Protein AF-A0A2P4YCY9-F1 (afdb_monomer)

pLDDT: mean 80.38, std 13.73, range [37.81, 96.69]

Structure (mmCIF, N/CA/C/O backbone):
data_AF-A0A2P4YCY9-F1
#
_entry.id   AF-A0A2P4YCY9-F1
#
loop_
_atom_site.group_PDB
_atom_site.id
_atom_site.type_symbol
_atom_site.label_atom_id
_atom_site.label_alt_id
_atom_site.label_comp_id
_atom_site.label_asym_id
_atom_site.label_entity_id
_atom_site.label_seq_id
_atom_site.pdbx_PDB_ins_code
_atom_site.Cartn_x
_atom_site.Cartn_y
_atom_site.Cartn_z
_atom_site.occupancy
_atom_site.B_iso_or_equiv
_atom_site.auth_seq_id
_atom_site.auth_comp_id
_atom_site.auth_asym_id
_atom_site.auth_atom_id
_atom_site.pdbx_PDB_model_num
ATOM 1 N N . MET A 1 1 ? 24.133 2.974 -48.170 1.00 48.97 1 MET A N 1
ATOM 2 C CA . MET A 1 1 ? 25.016 3.366 -49.296 1.00 48.97 1 MET A CA 1
ATOM 3 C C . MET A 1 1 ? 24.479 4.629 -49.949 1.00 48.97 1 MET A C 1
ATOM 5 O O . MET A 1 1 ? 23.265 4.757 -50.029 1.00 48.97 1 MET A O 1
ATOM 9 N N . HIS A 1 2 ? 25.335 5.555 -50.401 1.00 43.44 2 HIS A N 1
ATOM 10 C CA . HIS A 1 2 ? 24.857 6.697 -51.189 1.00 43.44 2 HIS A CA 1
ATOM 11 C C . HIS A 1 2 ? 24.242 6.134 -52.485 1.00 43.44 2 HIS A C 1
ATOM 13 O O . HIS A 1 2 ? 24.962 5.470 -53.235 1.00 43.44 2 HIS A O 1
ATOM 19 N N . PRO A 1 3 ? 22.944 6.349 -52.764 1.00 53.66 3 PRO A N 1
ATOM 20 C CA . PRO A 1 3 ? 22.207 5.603 -53.795 1.00 53.66 3 PRO A CA 1
ATOM 21 C C . PRO A 1 3 ? 22.736 5.811 -55.226 1.00 53.66 3 PRO A C 1
ATOM 23 O O . PRO A 1 3 ? 22.376 5.074 -56.133 1.00 53.66 3 PRO A O 1
ATOM 26 N N . LYS A 1 4 ? 23.626 6.789 -55.429 1.00 55.66 4 LYS A N 1
ATOM 27 C CA . LYS A 1 4 ? 24.232 7.135 -56.723 1.00 55.66 4 LYS A CA 1
ATOM 28 C C . LYS A 1 4 ? 25.629 6.543 -56.955 1.00 55.66 4 LYS A C 1
ATOM 30 O O . LYS A 1 4 ? 26.093 6.533 -58.091 1.00 55.66 4 LYS A O 1
ATOM 35 N N . LEU A 1 5 ? 26.307 6.052 -55.912 1.00 57.66 5 LEU A N 1
ATOM 36 C CA . LEU A 1 5 ? 27.695 5.585 -56.036 1.00 57.66 5 LEU A CA 1
ATOM 37 C C . LEU A 1 5 ? 27.778 4.134 -56.522 1.00 57.66 5 LEU A C 1
ATOM 39 O O . LEU A 1 5 ? 28.568 3.831 -57.407 1.00 57.66 5 LEU A O 1
ATOM 43 N N . GLN A 1 6 ? 26.919 3.261 -55.988 1.00 64.56 6 GLN A N 1
ATOM 44 C CA . GLN A 1 6 ? 26.899 1.843 -56.356 1.00 64.56 6 GLN A CA 1
ATOM 45 C C . GLN A 1 6 ? 26.599 1.627 -57.852 1.00 64.56 6 GLN A C 1
ATOM 47 O O . GLN A 1 6 ? 27.356 0.903 -58.495 1.00 64.56 6 GLN A O 1
ATOM 52 N N . PRO A 1 7 ? 25.597 2.305 -58.454 1.00 67.06 7 PRO A N 1
ATOM 53 C CA . PRO A 1 7 ? 25.359 2.199 -59.893 1.00 67.06 7 PRO A CA 1
ATOM 54 C C . PRO A 1 7 ? 26.541 2.709 -60.727 1.00 67.06 7 PRO A C 1
ATOM 56 O O . PRO A 1 7 ? 26.873 2.115 -61.745 1.00 67.06 7 PRO A O 1
ATOM 59 N N . SER A 1 8 ? 27.211 3.777 -60.279 1.00 67.31 8 SER A N 1
ATOM 60 C CA . SER A 1 8 ? 28.358 4.357 -60.991 1.00 67.31 8 SER A CA 1
ATOM 61 C C . SER A 1 8 ? 29.567 3.416 -61.002 1.00 67.31 8 SER A C 1
ATOM 63 O O . SER A 1 8 ? 30.247 3.312 -62.018 1.00 67.31 8 SER A O 1
ATOM 65 N N . ILE A 1 9 ? 29.809 2.696 -59.899 1.00 66.62 9 ILE A N 1
ATOM 66 C CA . ILE A 1 9 ? 30.863 1.675 -59.812 1.00 66.62 9 ILE A CA 1
ATOM 67 C C . ILE A 1 9 ? 30.539 0.490 -60.729 1.00 66.62 9 ILE A C 1
ATOM 69 O O . ILE A 1 9 ? 31.420 0.044 -61.457 1.00 66.62 9 ILE A O 1
ATOM 73 N N . CYS A 1 10 ? 29.286 0.022 -60.758 1.00 66.88 10 CYS A N 1
ATOM 74 C CA . CYS A 1 10 ? 28.866 -1.047 -61.669 1.00 66.88 10 CYS A CA 1
ATOM 75 C C . CYS A 1 10 ? 29.083 -0.661 -63.141 1.00 66.88 10 CYS A C 1
ATOM 77 O O . CYS A 1 10 ? 29.729 -1.406 -63.868 1.00 66.88 10 CYS A O 1
ATOM 79 N N . ILE A 1 11 ? 28.662 0.542 -63.548 1.00 73.56 11 ILE A N 1
ATOM 80 C CA . ILE A 1 11 ? 28.864 1.048 -64.918 1.00 73.56 11 ILE A CA 1
ATOM 81 C C . ILE A 1 11 ? 30.359 1.119 -65.277 1.00 73.56 11 ILE A C 1
ATOM 83 O O . ILE A 1 11 ? 30.759 0.758 -66.382 1.00 73.56 11 ILE A O 1
ATOM 87 N N . LEU A 1 12 ? 31.207 1.564 -64.345 1.00 68.81 12 LEU A N 1
ATOM 88 C CA . LEU A 1 12 ? 32.662 1.601 -64.535 1.00 68.81 12 LEU A CA 1
ATOM 89 C C . LEU A 1 12 ? 33.277 0.201 -64.666 1.00 68.81 12 LEU A C 1
ATOM 91 O O . LEU A 1 12 ? 34.172 0.010 -65.490 1.00 68.81 12 LEU A O 1
ATOM 95 N N . MET A 1 13 ? 32.799 -0.779 -63.894 1.00 69.31 13 MET A N 1
ATOM 96 C CA . MET A 1 13 ? 33.237 -2.172 -64.021 1.00 69.31 13 MET A CA 1
ATOM 97 C C . MET A 1 13 ? 32.805 -2.779 -65.360 1.00 69.31 13 MET A C 1
ATOM 99 O O . MET A 1 13 ? 33.623 -3.432 -66.007 1.00 69.31 13 MET A O 1
ATOM 103 N N . ASP A 1 14 ? 31.583 -2.506 -65.818 1.00 71.94 14 ASP A N 1
ATOM 104 C CA . ASP A 1 14 ? 31.079 -2.977 -67.113 1.00 71.94 14 ASP A CA 1
ATOM 105 C C . ASP A 1 14 ? 31.893 -2.383 -68.277 1.00 71.94 14 ASP A C 1
ATOM 107 O O . ASP A 1 14 ? 32.313 -3.098 -69.191 1.00 71.94 14 ASP A O 1
ATOM 111 N N . HIS A 1 15 ? 32.205 -1.082 -68.219 1.00 69.75 15 HIS A N 1
ATOM 112 C CA . HIS A 1 15 ? 33.086 -0.432 -69.196 1.00 69.75 15 HIS A CA 1
ATOM 113 C C . HIS A 1 15 ? 34.518 -0.982 -69.154 1.00 69.75 15 HIS A C 1
ATOM 115 O O . HIS A 1 15 ? 35.142 -1.143 -70.204 1.00 69.75 15 HIS A O 1
ATOM 121 N N . SER A 1 16 ? 35.032 -1.313 -67.967 1.00 65.75 16 SER A N 1
ATOM 122 C CA . SER A 1 16 ? 36.329 -1.975 -67.813 1.00 65.75 16 SER A CA 1
ATOM 123 C C . SER A 1 16 ? 36.322 -3.361 -68.474 1.00 65.75 16 SER A C 1
ATOM 125 O O . SER A 1 16 ? 37.189 -3.664 -69.290 1.00 65.75 16 SER A O 1
ATOM 127 N N . GLN A 1 17 ? 35.293 -4.181 -68.248 1.00 69.94 17 GLN A N 1
ATOM 128 C CA . GLN A 1 17 ? 35.160 -5.489 -68.905 1.00 69.94 17 GLN A CA 1
ATOM 129 C C . GLN A 1 17 ? 35.066 -5.375 -70.435 1.00 69.94 17 GLN A C 1
ATOM 131 O O . GLN A 1 17 ? 35.716 -6.137 -71.158 1.00 69.94 17 GLN A O 1
ATOM 136 N N . ALA A 1 18 ? 34.309 -4.397 -70.941 1.00 71.12 18 ALA A N 1
ATOM 137 C CA . ALA A 1 18 ? 34.218 -4.127 -72.374 1.00 71.12 18 ALA A CA 1
ATOM 138 C C . ALA A 1 18 ? 35.577 -3.717 -72.971 1.00 71.12 18 ALA A C 1
ATOM 140 O O . ALA A 1 18 ? 35.948 -4.179 -74.056 1.00 71.12 18 ALA A O 1
ATOM 141 N N . LEU A 1 19 ? 36.351 -2.904 -72.246 1.00 64.31 19 LEU A N 1
ATOM 142 C CA . LEU A 1 19 ? 37.705 -2.521 -72.636 1.00 64.31 19 LEU A CA 1
ATOM 143 C C . LEU A 1 19 ? 38.658 -3.727 -72.625 1.00 64.31 19 LEU A C 1
ATOM 145 O O . LEU A 1 19 ? 39.420 -3.890 -73.573 1.00 64.31 19 LEU A O 1
ATOM 149 N N . ALA A 1 20 ? 38.563 -4.625 -71.639 1.00 66.38 20 ALA A N 1
ATOM 150 C CA . ALA A 1 20 ? 39.341 -5.869 -71.588 1.00 66.38 20 ALA A CA 1
ATOM 151 C C . ALA A 1 20 ? 39.095 -6.760 -72.821 1.00 66.38 20 ALA A C 1
ATOM 153 O O . ALA A 1 20 ? 40.026 -7.312 -73.420 1.00 66.38 20 ALA A O 1
ATOM 154 N N . ALA A 1 21 ? 37.833 -6.864 -73.245 1.00 72.25 21 ALA A N 1
ATOM 155 C CA . ALA A 1 21 ? 37.457 -7.597 -74.451 1.00 72.25 21 ALA A CA 1
ATOM 156 C C . ALA A 1 21 ? 38.020 -6.938 -75.725 1.00 72.25 21 ALA A C 1
ATOM 158 O O . ALA A 1 21 ? 38.450 -7.641 -76.645 1.00 72.25 21 ALA A O 1
ATOM 159 N N . ALA A 1 22 ? 38.059 -5.602 -75.776 1.00 67.81 22 ALA A N 1
ATOM 160 C CA . ALA A 1 22 ? 38.680 -4.858 -76.870 1.00 67.81 22 ALA A CA 1
ATOM 161 C C . ALA A 1 22 ? 40.205 -5.063 -76.913 1.00 67.81 22 ALA A C 1
ATOM 163 O O . ALA A 1 22 ? 40.731 -5.366 -77.983 1.00 67.81 22 ALA A O 1
ATOM 164 N N . VAL A 1 23 ? 40.885 -5.019 -75.758 1.00 66.44 23 VAL A N 1
ATOM 165 C CA . VAL A 1 23 ? 42.324 -5.323 -75.629 1.00 66.44 23 VAL A CA 1
ATOM 166 C C . VAL A 1 23 ? 42.621 -6.721 -76.163 1.00 66.44 23 VAL A C 1
ATOM 168 O O . VAL A 1 23 ? 43.514 -6.888 -76.983 1.00 66.44 23 VAL A O 1
ATOM 171 N N . THR A 1 24 ? 41.832 -7.718 -75.755 1.00 73.44 24 THR A N 1
ATOM 172 C CA . THR A 1 24 ? 41.993 -9.115 -76.193 1.00 73.44 24 THR A CA 1
ATOM 173 C C . THR A 1 24 ? 41.839 -9.255 -77.709 1.00 73.44 24 THR A C 1
ATOM 175 O O . THR A 1 24 ? 42.604 -9.966 -78.368 1.00 73.44 24 THR A O 1
ATOM 178 N N . ARG A 1 25 ? 40.859 -8.551 -78.288 1.00 72.19 25 ARG A N 1
ATOM 179 C CA . ARG A 1 25 ? 40.641 -8.516 -79.738 1.00 72.19 25 ARG A CA 1
ATOM 180 C C . ARG A 1 25 ? 41.825 -7.872 -80.460 1.00 72.19 25 ARG A C 1
ATOM 182 O O . ARG A 1 25 ? 42.264 -8.393 -81.481 1.00 72.19 25 ARG A O 1
ATOM 189 N N . GLU A 1 26 ? 42.361 -6.784 -79.923 1.00 61.97 26 GLU A N 1
ATOM 190 C CA . GLU A 1 26 ? 43.530 -6.101 -80.474 1.00 61.97 26 GLU A CA 1
ATOM 191 C C . GLU A 1 26 ? 44.802 -6.956 -80.359 1.00 61.97 26 GLU A C 1
ATOM 193 O O . GLU A 1 26 ? 45.536 -7.073 -81.339 1.00 61.97 26 GLU A O 1
ATOM 198 N N . THR A 1 27 ? 45.010 -7.679 -79.249 1.00 69.12 27 THR A N 1
ATOM 199 C CA . THR A 1 27 ? 46.082 -8.687 -79.121 1.00 69.12 27 THR A CA 1
ATOM 200 C C . THR A 1 27 ? 45.988 -9.741 -80.223 1.00 69.12 27 THR A C 1
ATOM 202 O O . THR A 1 27 ? 47.000 -10.108 -80.831 1.00 69.12 27 THR A O 1
ATOM 205 N N . ALA A 1 28 ? 44.776 -10.227 -80.513 1.00 72.81 28 ALA A N 1
ATOM 206 C CA . ALA A 1 28 ? 44.550 -11.211 -81.567 1.00 72.81 28 ALA A CA 1
ATOM 207 C C . ALA A 1 28 ? 44.883 -10.640 -82.957 1.00 72.81 28 ALA A C 1
ATOM 209 O O . ALA A 1 28 ? 45.541 -11.314 -83.753 1.00 72.81 28 ALA A O 1
ATOM 210 N N . VAL A 1 29 ? 44.513 -9.383 -83.227 1.00 67.06 29 VAL A N 1
ATOM 211 C CA . VAL A 1 29 ? 44.867 -8.668 -84.467 1.00 67.06 29 VAL A CA 1
ATOM 212 C C . VAL A 1 29 ? 46.381 -8.478 -84.587 1.00 67.06 29 VAL A C 1
ATOM 214 O O . VAL A 1 29 ? 46.953 -8.831 -85.618 1.00 67.06 29 VAL A O 1
ATOM 217 N N . CYS A 1 30 ? 47.064 -8.018 -83.536 1.00 63.38 30 CYS A N 1
ATOM 218 C CA . CYS A 1 30 ? 48.524 -7.896 -83.525 1.00 63.38 30 CYS A CA 1
ATOM 219 C C . CYS A 1 30 ? 49.211 -9.249 -83.771 1.00 63.38 30 CYS A C 1
ATOM 221 O O . CYS A 1 30 ? 50.185 -9.326 -84.521 1.00 63.38 30 CYS A O 1
ATOM 223 N N . THR A 1 31 ? 48.685 -10.336 -83.203 1.00 67.56 31 THR A N 1
ATOM 224 C CA . THR A 1 31 ? 49.201 -11.699 -83.414 1.00 67.56 31 THR A CA 1
ATOM 225 C C . THR A 1 31 ? 49.024 -12.158 -84.867 1.00 67.56 31 THR A C 1
ATOM 227 O O . THR A 1 31 ? 49.930 -12.766 -85.440 1.00 67.56 31 THR A O 1
ATOM 230 N N . LEU A 1 32 ? 47.885 -11.836 -85.491 1.00 66.56 32 LEU A N 1
ATOM 231 C CA . LEU A 1 32 ? 47.613 -12.124 -86.905 1.00 66.56 32 LEU A CA 1
ATOM 232 C C . LEU A 1 32 ? 48.522 -11.326 -87.849 1.00 66.56 32 LEU A C 1
ATOM 234 O O . LEU A 1 32 ? 49.072 -11.905 -88.784 1.00 66.56 32 LEU A O 1
ATOM 238 N N . LEU A 1 33 ? 48.733 -10.035 -87.576 1.00 61.09 33 LEU A N 1
ATOM 239 C CA . LEU A 1 33 ? 49.675 -9.190 -88.322 1.00 61.09 33 LEU A CA 1
ATOM 240 C C . LEU A 1 33 ? 51.114 -9.712 -88.195 1.00 61.09 33 LEU A C 1
ATOM 242 O O . LEU A 1 33 ? 51.852 -9.761 -89.172 1.00 61.09 33 LEU A O 1
ATOM 246 N N . THR A 1 34 ? 51.488 -10.230 -87.022 1.00 59.22 34 THR A N 1
ATOM 247 C CA . THR A 1 34 ? 52.807 -10.853 -86.805 1.00 59.22 34 THR A CA 1
ATOM 248 C C . THR A 1 34 ? 53.022 -12.097 -87.686 1.00 59.22 34 THR A C 1
ATOM 250 O O . THR A 1 34 ? 54.156 -12.389 -88.062 1.00 59.22 34 THR A O 1
ATOM 253 N N . LYS A 1 35 ? 51.951 -12.813 -88.069 1.00 61.84 35 LYS A N 1
ATOM 254 C CA . LYS A 1 35 ? 52.011 -13.977 -88.976 1.00 61.84 35 LYS A CA 1
ATOM 255 C C . LYS A 1 35 ? 52.063 -13.618 -90.472 1.00 61.84 35 LYS A C 1
ATOM 257 O O . LYS A 1 35 ? 52.450 -14.480 -91.253 1.00 61.84 35 LYS A O 1
ATOM 262 N N . LYS A 1 36 ? 51.681 -12.400 -90.883 1.00 58.38 36 LYS A N 1
ATOM 263 C CA . LYS A 1 36 ? 51.506 -11.992 -92.299 1.00 58.38 36 LYS A CA 1
ATOM 264 C C . LYS A 1 36 ? 52.692 -11.244 -92.941 1.00 58.38 36 LYS A C 1
ATOM 266 O O . LYS A 1 36 ? 52.571 -10.808 -94.075 1.00 58.38 36 LYS A O 1
ATOM 271 N N . ARG A 1 37 ? 53.819 -11.139 -92.231 1.00 55.69 37 ARG A N 1
ATOM 272 C CA . ARG A 1 37 ? 55.034 -10.357 -92.542 1.00 55.69 37 ARG A CA 1
ATOM 273 C C . ARG A 1 37 ? 55.359 -10.180 -94.046 1.00 55.69 37 ARG A C 1
ATOM 275 O O . ARG A 1 37 ? 56.080 -11.000 -94.606 1.00 55.69 37 ARG A O 1
ATOM 282 N N . ASP A 1 38 ? 54.971 -9.031 -94.606 1.00 50.25 38 ASP A N 1
ATOM 283 C CA . ASP A 1 38 ? 55.553 -8.426 -95.815 1.00 50.25 38 ASP A CA 1
ATOM 284 C C . ASP A 1 38 ? 56.132 -7.031 -95.489 1.00 50.25 38 ASP A C 1
ATOM 286 O O . ASP A 1 38 ? 55.681 -6.318 -94.591 1.00 50.25 38 ASP A O 1
ATOM 290 N N . VAL A 1 39 ? 57.194 -6.652 -96.202 1.00 52.34 39 VAL A N 1
ATOM 291 C CA . VAL A 1 39 ? 58.222 -5.657 -95.812 1.00 52.34 39 VAL A CA 1
ATOM 292 C C . VAL A 1 39 ? 57.712 -4.203 -95.629 1.00 52.34 39 VAL A C 1
ATOM 294 O O . VAL A 1 39 ? 58.436 -3.361 -95.104 1.00 52.34 39 VAL A O 1
ATOM 297 N N . GLY A 1 40 ? 56.449 -3.898 -95.953 1.00 53.84 40 GLY A N 1
ATOM 298 C CA . GLY A 1 40 ? 55.812 -2.590 -95.712 1.00 53.84 40 GLY A CA 1
ATOM 299 C C . GLY A 1 40 ? 55.15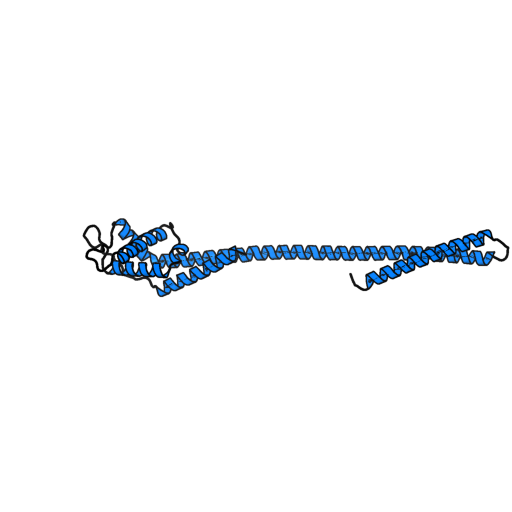5 -2.400 -94.330 1.00 53.84 40 GLY A C 1
ATOM 300 O O . GLY A 1 40 ? 54.831 -1.271 -93.965 1.00 53.84 40 GLY A O 1
ATOM 301 N N . GLU A 1 41 ? 54.971 -3.461 -93.535 1.00 53.03 41 GLU A N 1
ATOM 302 C CA . GLU A 1 41 ? 54.182 -3.427 -92.281 1.00 53.03 41 GLU A CA 1
ATOM 303 C C . GLU A 1 41 ? 54.997 -3.150 -90.996 1.00 53.03 41 GLU A C 1
ATOM 305 O O . GLU A 1 41 ? 54.427 -3.023 -89.912 1.00 53.03 41 GLU A O 1
ATOM 310 N N . VAL A 1 42 ? 56.326 -3.015 -91.075 1.00 55.00 42 VAL A N 1
ATOM 311 C CA . VAL A 1 42 ? 57.222 -2.995 -89.893 1.00 55.00 42 VAL A CA 1
ATOM 312 C C . VAL A 1 42 ? 57.027 -1.765 -88.988 1.00 55.00 42 VAL A C 1
ATOM 314 O O . VAL A 1 42 ? 57.079 -1.882 -87.762 1.00 55.00 42 VAL A O 1
ATOM 317 N N . VAL A 1 43 ? 56.761 -0.584 -89.559 1.00 57.31 43 VAL A N 1
ATOM 318 C CA . VAL A 1 43 ? 56.553 0.660 -88.785 1.00 57.31 43 VAL A CA 1
ATOM 319 C C . VAL A 1 43 ? 55.175 0.678 -88.115 1.00 57.31 43 VAL A C 1
ATOM 321 O O . VAL A 1 43 ? 55.061 1.029 -86.940 1.00 57.31 43 VAL A O 1
ATOM 324 N N . LEU A 1 44 ? 54.139 0.239 -88.835 1.00 56.25 44 LEU A N 1
ATOM 325 C CA . LEU A 1 44 ? 52.774 0.098 -88.314 1.00 56.25 44 LEU A CA 1
ATOM 326 C C . LEU A 1 44 ? 52.708 -0.956 -87.200 1.00 56.25 44 LEU A C 1
ATOM 328 O O . LEU A 1 44 ? 52.026 -0.753 -86.198 1.00 56.25 44 LEU A O 1
ATOM 332 N N . TRP A 1 45 ? 53.482 -2.034 -87.321 1.00 58.22 45 TRP A N 1
ATOM 333 C CA . TRP A 1 45 ? 53.602 -3.069 -86.296 1.00 58.22 45 TRP A CA 1
ATOM 334 C C . TRP A 1 45 ? 54.295 -2.567 -85.020 1.00 58.22 45 TRP A C 1
ATOM 336 O O . TRP A 1 45 ? 53.797 -2.803 -83.920 1.00 58.22 45 TRP A O 1
ATOM 346 N N . GLY A 1 46 ? 55.394 -1.813 -85.142 1.00 59.59 46 GLY A N 1
ATOM 347 C CA . GLY A 1 46 ? 56.085 -1.226 -83.986 1.00 59.59 46 GLY A CA 1
ATOM 348 C C . GLY A 1 46 ? 55.240 -0.190 -83.231 1.00 59.59 46 GLY A C 1
ATOM 349 O O . GLY A 1 46 ? 55.305 -0.110 -82.002 1.00 59.59 46 GLY A O 1
ATOM 350 N N . LEU A 1 47 ? 54.411 0.576 -83.947 1.00 62.06 47 LEU A N 1
ATOM 351 C CA . LEU A 1 47 ? 53.424 1.479 -83.345 1.00 62.06 47 LEU A CA 1
ATOM 352 C C . LEU A 1 47 ? 52.272 0.705 -82.694 1.00 62.06 47 LEU A C 1
ATOM 354 O O . LEU A 1 47 ? 51.905 1.019 -81.563 1.00 62.06 47 LEU A O 1
ATOM 358 N N . GLY A 1 48 ? 51.771 -0.345 -83.351 1.00 60.88 48 GLY A N 1
ATOM 359 C CA . GLY A 1 48 ? 50.729 -1.223 -82.816 1.00 60.88 48 GLY A CA 1
ATOM 360 C C . GLY A 1 48 ? 51.148 -1.935 -81.529 1.00 60.88 48 GLY A C 1
ATOM 361 O O . GLY A 1 48 ? 50.381 -1.967 -80.575 1.00 60.88 48 GLY A O 1
ATOM 362 N N . GLN A 1 49 ? 52.388 -2.425 -81.432 1.00 64.94 49 GLN A N 1
ATOM 363 C CA . GLN A 1 49 ? 52.891 -3.045 -80.199 1.00 64.94 49 GLN A CA 1
ATOM 364 C C . GLN A 1 49 ? 53.062 -2.048 -79.048 1.00 64.94 49 GLN A C 1
ATOM 366 O O . GLN A 1 49 ? 52.750 -2.377 -77.903 1.00 64.94 49 GLN A O 1
ATOM 371 N N . LYS A 1 50 ? 53.528 -0.825 -79.330 1.00 66.88 50 LYS A N 1
ATOM 372 C CA . LYS A 1 50 ? 53.622 0.232 -78.311 1.00 66.88 50 LYS A CA 1
ATOM 373 C C . LYS A 1 50 ? 52.242 0.654 -77.823 1.00 66.88 50 LYS A C 1
ATOM 375 O O . LYS A 1 50 ? 52.045 0.778 -76.617 1.00 66.88 50 LYS A O 1
ATOM 380 N N . PHE A 1 51 ? 51.297 0.836 -78.744 1.00 64.56 51 PHE A N 1
ATOM 381 C CA . PHE A 1 51 ? 49.916 1.177 -78.419 1.00 64.56 51 PHE A CA 1
ATOM 382 C C . PHE A 1 51 ? 49.255 0.065 -77.601 1.00 64.56 51 PHE A C 1
ATOM 384 O O . PHE A 1 51 ? 48.689 0.340 -76.549 1.00 64.56 51 PHE A O 1
ATOM 391 N N . HIS A 1 52 ? 49.453 -1.194 -77.995 1.00 67.38 52 HIS A N 1
ATOM 392 C CA . HIS A 1 52 ? 48.980 -2.353 -77.249 1.00 67.38 52 HIS A CA 1
ATOM 393 C C . HIS A 1 52 ? 49.556 -2.411 -75.825 1.00 67.38 52 HIS A C 1
ATOM 395 O O . HIS A 1 52 ? 48.807 -2.570 -74.863 1.00 67.38 52 HIS A O 1
ATOM 401 N N . GLY A 1 53 ? 50.870 -2.219 -75.666 1.00 64.00 53 GLY A N 1
ATOM 402 C CA . GLY A 1 53 ? 51.518 -2.190 -74.351 1.00 64.00 53 GLY A CA 1
ATOM 403 C C . GLY A 1 53 ? 51.011 -1.055 -73.454 1.00 64.00 53 GLY A C 1
ATOM 404 O O . GLY A 1 53 ? 50.751 -1.274 -72.272 1.00 64.00 53 GLY A O 1
ATOM 405 N N . LEU A 1 54 ? 50.805 0.139 -74.020 1.00 66.50 54 LEU A N 1
ATOM 406 C CA . LEU A 1 54 ? 50.200 1.283 -73.327 1.00 66.50 54 LEU A CA 1
ATOM 407 C C . LEU A 1 54 ? 48.762 0.989 -72.887 1.00 66.50 54 LEU A C 1
ATOM 409 O O . LEU A 1 54 ? 48.378 1.326 -71.767 1.00 66.50 54 LEU A O 1
ATOM 413 N N . LEU A 1 55 ? 47.979 0.340 -73.745 1.00 66.31 55 LEU A N 1
ATOM 414 C CA . LEU A 1 55 ? 46.573 0.039 -73.494 1.00 66.31 55 LEU A CA 1
ATOM 415 C C . LEU A 1 55 ? 46.420 -1.045 -72.414 1.00 66.31 55 LEU A C 1
ATOM 417 O O . LEU A 1 55 ? 45.615 -0.883 -71.498 1.00 66.31 55 LEU A O 1
ATOM 421 N N . VAL A 1 56 ? 47.262 -2.084 -72.444 1.00 69.19 56 VAL A N 1
ATOM 422 C CA . VAL A 1 56 ? 47.339 -3.114 -71.391 1.00 69.19 56 VAL A CA 1
ATOM 423 C C . VAL A 1 56 ? 47.765 -2.512 -70.049 1.00 69.19 56 VAL A C 1
ATOM 425 O O . VAL A 1 56 ? 47.141 -2.795 -69.029 1.00 69.19 56 VAL A O 1
ATOM 428 N N . ALA A 1 57 ? 48.789 -1.653 -70.030 1.00 68.94 57 ALA A N 1
ATOM 429 C CA . ALA A 1 57 ? 49.238 -1.001 -68.799 1.00 68.94 57 ALA A CA 1
ATOM 430 C C . ALA A 1 57 ? 48.150 -0.089 -68.208 1.00 68.94 57 ALA A C 1
ATOM 432 O O . ALA A 1 57 ? 47.869 -0.148 -67.011 1.00 68.94 57 ALA A O 1
ATOM 433 N N . CYS A 1 58 ? 47.490 0.709 -69.051 1.00 68.44 58 CYS A N 1
ATOM 434 C CA . CYS A 1 58 ? 46.385 1.576 -68.643 1.00 68.44 58 CYS A CA 1
ATOM 435 C C . CYS A 1 58 ? 45.211 0.764 -68.070 1.00 68.44 58 CYS A C 1
ATOM 437 O O . CYS A 1 58 ? 44.658 1.113 -67.025 1.00 68.44 58 CYS A O 1
ATOM 439 N N . PHE A 1 59 ? 44.885 -0.368 -68.699 1.00 69.94 59 PHE A N 1
ATOM 440 C CA . PHE A 1 59 ? 43.860 -1.288 -68.216 1.00 69.94 59 PHE A CA 1
ATOM 441 C C . PHE A 1 59 ? 44.205 -1.878 -66.843 1.00 69.94 59 PHE A C 1
ATOM 443 O O . PHE A 1 59 ? 43.373 -1.863 -65.935 1.00 69.94 59 PHE A O 1
ATOM 450 N N . GLN A 1 60 ? 45.444 -2.343 -66.665 1.00 70.69 60 GLN A N 1
ATOM 451 C CA . GLN A 1 60 ? 45.892 -2.918 -65.400 1.00 70.69 60 GLN A CA 1
ATOM 452 C C . GLN A 1 60 ? 45.825 -1.891 -64.260 1.00 70.69 60 GLN A C 1
ATOM 454 O O . GLN A 1 60 ? 45.365 -2.214 -63.167 1.00 70.69 60 GLN A O 1
ATOM 459 N N . HIS A 1 61 ? 46.221 -0.642 -64.519 1.00 69.06 61 HIS A N 1
ATOM 460 C CA . HIS A 1 61 ? 46.108 0.442 -63.541 1.00 69.06 61 HIS A CA 1
ATOM 461 C C . HIS A 1 61 ? 44.652 0.755 -63.175 1.00 69.06 61 HIS A C 1
ATOM 463 O O . HIS A 1 61 ? 44.345 0.924 -61.994 1.00 69.06 61 HIS A O 1
ATOM 469 N N . LEU A 1 62 ? 43.751 0.795 -64.161 1.00 68.00 62 LEU A N 1
ATOM 470 C CA . LEU A 1 62 ? 42.330 1.045 -63.924 1.00 68.00 62 LEU A CA 1
ATOM 471 C C . LEU A 1 62 ? 41.679 -0.079 -63.104 1.00 68.00 62 LEU A C 1
ATOM 473 O O . LEU A 1 62 ? 40.912 0.201 -62.184 1.00 68.00 62 LEU A O 1
ATOM 477 N N . ALA A 1 63 ? 41.997 -1.339 -63.408 1.00 70.25 63 ALA A N 1
ATOM 478 C CA . ALA A 1 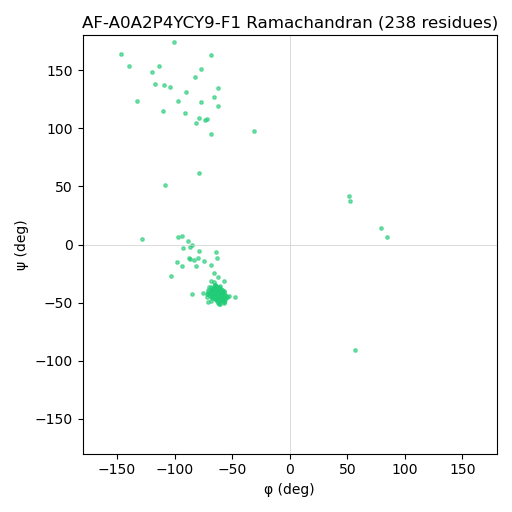63 ? 41.474 -2.491 -62.678 1.00 70.25 63 ALA A CA 1
ATOM 479 C C . ALA A 1 63 ? 41.912 -2.481 -61.204 1.00 70.25 63 ALA A C 1
ATOM 481 O O . ALA A 1 63 ? 41.074 -2.643 -60.317 1.00 70.25 63 ALA A O 1
ATOM 482 N N . THR A 1 64 ? 43.197 -2.222 -60.938 1.00 73.12 64 THR A N 1
ATOM 483 C CA . THR A 1 64 ? 43.724 -2.112 -59.569 1.00 73.12 64 THR A CA 1
ATOM 484 C C . THR A 1 64 ? 43.062 -0.967 -58.803 1.00 73.12 64 THR A C 1
ATOM 486 O O . THR A 1 64 ? 42.595 -1.167 -57.685 1.00 73.12 64 THR A O 1
ATOM 489 N N . PHE A 1 65 ? 42.937 0.210 -59.425 1.00 72.00 65 PHE A N 1
ATOM 490 C CA . PHE A 1 65 ? 42.292 1.367 -58.802 1.00 72.00 65 PHE A CA 1
ATOM 491 C C . PHE A 1 65 ? 40.826 1.095 -58.428 1.00 72.00 65 PHE A C 1
ATOM 493 O O . PHE A 1 65 ? 40.380 1.463 -57.341 1.00 72.00 65 PHE A O 1
ATOM 500 N N . LEU A 1 66 ? 40.064 0.426 -59.300 1.00 71.12 66 LEU A N 1
ATOM 501 C CA . LEU A 1 66 ? 38.666 0.089 -59.017 1.00 71.12 66 LEU A CA 1
ATOM 502 C C . LEU A 1 66 ? 38.528 -0.878 -57.832 1.00 71.12 66 LEU A C 1
ATOM 504 O O . LEU A 1 66 ? 37.611 -0.713 -57.021 1.00 71.12 66 LEU A O 1
ATOM 508 N N . GLU A 1 67 ? 39.435 -1.847 -57.695 1.00 73.94 67 GLU A N 1
ATOM 509 C CA . GLU A 1 67 ? 39.411 -2.777 -56.562 1.00 73.94 67 GLU A CA 1
ATOM 510 C C . GLU A 1 67 ? 39.810 -2.084 -55.249 1.00 73.94 67 GLU A C 1
ATOM 512 O O . GLU A 1 67 ? 39.161 -2.290 -54.221 1.00 73.94 67 GLU A O 1
ATOM 517 N N . GLU A 1 68 ? 40.794 -1.181 -55.282 1.00 70.56 68 GLU A N 1
ATOM 518 C CA . GLU A 1 68 ? 41.161 -0.351 -54.126 1.00 70.56 68 GLU A CA 1
ATOM 519 C C . GLU A 1 68 ? 39.993 0.532 -53.663 1.00 70.56 68 GLU A C 1
ATOM 521 O O . GLU A 1 68 ? 39.670 0.571 -52.471 1.00 70.56 68 GLU A O 1
ATOM 526 N N . VAL A 1 69 ? 39.302 1.196 -54.596 1.00 69.44 69 VAL A N 1
ATOM 527 C CA . VAL A 1 69 ? 38.124 2.028 -54.292 1.00 69.44 69 VAL A CA 1
ATOM 528 C C . VAL A 1 69 ? 37.011 1.193 -53.657 1.00 69.44 69 VAL A C 1
ATOM 530 O O . VAL A 1 69 ? 36.406 1.617 -52.667 1.00 69.44 69 VAL A O 1
ATOM 533 N N . LYS A 1 70 ? 36.753 -0.007 -54.182 1.00 70.50 70 LYS A N 1
ATOM 534 C CA . LYS A 1 70 ? 35.767 -0.941 -53.627 1.00 70.50 70 LYS A CA 1
ATOM 535 C C . LYS A 1 70 ? 36.131 -1.365 -52.202 1.00 70.50 70 LYS A C 1
ATOM 537 O O . LYS A 1 70 ? 35.263 -1.316 -51.325 1.00 70.50 70 LYS A O 1
ATOM 542 N N . GLN A 1 71 ? 37.395 -1.702 -51.949 1.00 72.44 71 GLN A N 1
ATOM 543 C CA . GLN A 1 71 ? 37.869 -2.097 -50.621 1.00 72.44 71 GLN A CA 1
ATOM 544 C C . GLN A 1 71 ? 37.753 -0.950 -49.607 1.00 72.44 71 GLN A C 1
ATOM 546 O O . GLN A 1 71 ? 37.256 -1.149 -48.496 1.00 72.44 71 GLN A O 1
ATOM 551 N N . VAL A 1 72 ? 38.151 0.270 -49.984 1.00 71.06 72 VAL A N 1
ATOM 552 C CA . VAL A 1 72 ? 38.025 1.463 -49.128 1.00 71.06 72 VAL A CA 1
ATOM 553 C C . VAL A 1 72 ? 36.560 1.733 -48.780 1.00 71.06 72 VAL A C 1
ATOM 555 O O . VAL A 1 72 ? 36.240 2.035 -47.626 1.00 71.06 72 VAL A O 1
ATOM 558 N N . LEU A 1 73 ? 35.654 1.582 -49.750 1.00 71.25 73 LEU A N 1
ATOM 559 C CA . LEU A 1 73 ? 34.225 1.798 -49.539 1.00 71.25 73 LEU A CA 1
ATOM 560 C C . LEU A 1 73 ? 33.619 0.759 -48.583 1.00 71.25 73 LEU A C 1
ATOM 562 O O . LEU A 1 73 ? 32.854 1.122 -47.686 1.00 71.25 73 LEU A O 1
ATOM 566 N N . GLN A 1 74 ? 33.975 -0.517 -48.751 1.00 71.50 74 GLN A N 1
ATOM 567 C CA . GLN A 1 74 ? 33.540 -1.602 -47.868 1.00 71.50 74 GLN A CA 1
ATOM 568 C C . GLN A 1 74 ? 34.065 -1.400 -46.445 1.00 71.50 74 GLN A C 1
ATOM 570 O O . GLN A 1 74 ? 33.273 -1.398 -45.505 1.00 71.50 74 GLN A O 1
ATOM 575 N N . ASN A 1 75 ? 35.361 -1.117 -46.291 1.00 75.25 75 ASN A N 1
ATOM 576 C CA . ASN A 1 75 ? 35.978 -0.852 -44.991 1.00 75.25 75 ASN A CA 1
ATOM 577 C C . ASN A 1 75 ? 35.323 0.348 -44.283 1.00 75.25 75 ASN A C 1
ATOM 579 O O . ASN A 1 75 ? 35.056 0.300 -43.083 1.00 75.25 75 ASN A O 1
ATOM 583 N N . SER A 1 76 ? 35.019 1.421 -45.024 1.00 72.00 76 SER A N 1
ATOM 584 C CA . SER A 1 76 ? 34.315 2.591 -44.485 1.00 72.00 76 SER A CA 1
ATOM 585 C C . SER A 1 76 ? 32.898 2.246 -44.020 1.00 72.00 76 SER A C 1
ATOM 587 O O . SER A 1 76 ? 32.459 2.714 -42.967 1.00 72.00 76 SER A O 1
ATOM 589 N N . HIS A 1 77 ? 32.178 1.414 -44.776 1.00 75.06 77 HIS A N 1
ATOM 590 C CA . HIS A 1 77 ? 30.836 0.994 -44.397 1.00 75.06 77 HIS A CA 1
ATOM 591 C C . HIS A 1 77 ? 30.842 0.098 -43.156 1.00 75.06 77 HIS A C 1
ATOM 593 O O . HIS A 1 77 ? 30.077 0.378 -42.234 1.00 75.06 77 HIS A O 1
ATOM 599 N N . SER A 1 78 ? 31.729 -0.901 -43.104 1.00 77.31 78 SER A N 1
ATOM 600 C CA . SER A 1 78 ? 31.890 -1.783 -41.942 1.00 77.31 78 SER A CA 1
ATOM 601 C C . SER A 1 78 ? 32.225 -0.987 -40.685 1.00 77.31 78 SER A C 1
ATOM 603 O O . SER A 1 78 ? 31.530 -1.110 -39.682 1.00 77.31 78 SER A O 1
ATOM 605 N N . LYS A 1 79 ? 33.187 -0.058 -40.775 1.00 80.94 79 LYS A N 1
ATOM 606 C CA . LYS A 1 79 ? 33.561 0.812 -39.651 1.00 80.94 79 LYS A CA 1
ATOM 607 C C . LYS A 1 79 ? 32.388 1.655 -39.142 1.00 80.94 79 LYS A C 1
ATOM 609 O O . LYS A 1 79 ? 32.241 1.851 -37.941 1.00 80.94 79 LYS A O 1
ATOM 614 N N . ARG A 1 80 ? 31.537 2.160 -40.042 1.00 76.38 80 ARG A N 1
ATOM 615 C CA . ARG A 1 80 ? 30.334 2.913 -39.653 1.00 76.38 80 ARG A CA 1
ATOM 616 C C . ARG A 1 80 ? 29.300 2.038 -38.947 1.00 76.38 80 ARG A C 1
ATOM 618 O O . ARG A 1 80 ? 28.675 2.519 -38.010 1.00 76.38 80 ARG A O 1
ATOM 625 N N . ILE A 1 81 ? 29.107 0.798 -39.400 1.00 76.44 81 ILE A N 1
ATOM 626 C CA . ILE A 1 81 ? 28.181 -0.149 -38.763 1.00 76.44 81 ILE A CA 1
ATOM 627 C C . ILE A 1 81 ? 28.679 -0.498 -37.359 1.00 76.44 81 ILE A C 1
ATOM 629 O O . ILE A 1 81 ? 27.908 -0.390 -36.413 1.00 76.44 81 ILE A O 1
ATOM 633 N N . GLU A 1 82 ? 29.965 -0.822 -37.203 1.00 82.50 82 GLU A N 1
ATOM 634 C CA . GLU A 1 82 ? 30.570 -1.107 -35.892 1.00 82.50 82 GLU A CA 1
ATOM 635 C C . GLU A 1 82 ? 30.414 0.068 -34.920 1.00 82.50 82 GLU A C 1
ATOM 637 O O . GLU A 1 82 ? 30.015 -0.118 -33.774 1.00 82.50 82 GLU A O 1
ATOM 642 N N . GLN A 1 83 ? 30.654 1.298 -35.386 1.00 78.94 83 GLN A N 1
ATOM 643 C CA . GLN A 1 83 ? 30.454 2.504 -34.577 1.00 78.94 83 GLN A CA 1
ATOM 644 C C . GLN A 1 83 ? 28.994 2.689 -34.147 1.00 78.94 83 GLN A C 1
ATOM 646 O O . GLN A 1 83 ? 28.733 3.059 -33.004 1.00 78.94 83 GLN A O 1
ATOM 651 N N . GLN A 1 84 ? 28.040 2.442 -35.048 1.00 73.56 84 GLN A N 1
ATOM 652 C CA . GLN A 1 84 ? 26.614 2.516 -34.725 1.00 73.56 84 GLN A CA 1
ATOM 653 C C . GLN A 1 84 ? 26.208 1.431 -33.731 1.00 73.56 84 GLN A C 1
ATOM 655 O O . GLN A 1 84 ? 25.457 1.715 -32.803 1.00 73.56 84 GLN A O 1
ATOM 660 N N . GLN A 1 85 ? 26.722 0.215 -33.898 1.00 80.62 85 GLN A N 1
ATOM 661 C CA . GLN A 1 85 ? 26.445 -0.891 -32.996 1.00 80.62 85 GLN A CA 1
ATOM 662 C C . GLN A 1 85 ? 26.991 -0.617 -31.592 1.00 80.62 85 GLN A C 1
ATOM 664 O O . GLN A 1 85 ? 26.236 -0.711 -30.629 1.00 80.62 85 GLN A O 1
ATOM 669 N N . HIS A 1 86 ? 28.237 -0.150 -31.482 1.00 87.81 86 HIS A N 1
ATOM 670 C CA . HIS A 1 86 ? 28.811 0.266 -30.202 1.00 87.81 86 HIS A CA 1
ATOM 671 C C . HIS A 1 86 ? 28.005 1.401 -29.551 1.00 87.81 86 HIS A C 1
ATOM 673 O O . HIS A 1 86 ? 27.770 1.384 -28.347 1.00 87.81 86 HIS A O 1
ATOM 679 N N . ALA A 1 87 ? 27.552 2.391 -30.329 1.00 77.88 87 ALA A N 1
ATOM 680 C CA . ALA A 1 87 ? 26.720 3.471 -29.800 1.00 77.88 87 ALA A CA 1
ATOM 681 C C . ALA A 1 87 ? 25.373 2.950 -29.273 1.00 77.88 87 ALA A C 1
ATOM 683 O O . AL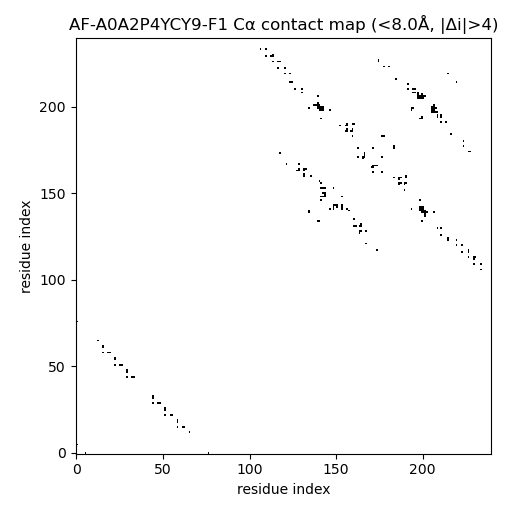A A 1 87 ? 24.945 3.352 -28.197 1.00 77.88 87 ALA A O 1
ATOM 684 N N . ILE A 1 88 ? 24.721 2.033 -29.996 1.00 76.56 88 ILE A N 1
ATOM 685 C CA . ILE A 1 88 ? 23.469 1.402 -29.551 1.00 76.56 88 ILE A CA 1
ATOM 686 C C . ILE A 1 88 ? 23.695 0.598 -28.268 1.00 76.56 88 ILE A C 1
ATOM 688 O O . ILE A 1 88 ? 22.895 0.707 -27.341 1.00 76.56 88 ILE A O 1
ATOM 692 N N . GLU A 1 89 ? 24.770 -0.186 -28.192 1.00 86.31 89 GLU A N 1
ATOM 693 C CA . GLU A 1 89 ? 25.120 -0.970 -27.003 1.00 86.31 89 GLU A CA 1
ATOM 694 C C . GLU A 1 89 ? 25.375 -0.063 -25.795 1.00 86.31 89 GLU A C 1
ATOM 696 O O . GLU A 1 89 ? 24.816 -0.304 -24.723 1.00 86.31 89 GLU A O 1
ATOM 701 N N . GLN A 1 90 ? 26.127 1.023 -25.987 1.00 86.62 90 GLN A N 1
ATOM 702 C CA . GLN A 1 90 ? 26.380 2.019 -24.951 1.00 86.62 90 GLN A CA 1
ATOM 703 C C . GLN A 1 90 ? 25.084 2.696 -24.482 1.00 86.62 90 GLN A C 1
ATOM 705 O O . GLN A 1 90 ? 24.802 2.684 -23.286 1.00 86.62 90 GLN A O 1
ATOM 710 N N . PHE A 1 91 ? 24.254 3.216 -25.395 1.00 77.69 91 PHE A N 1
ATOM 711 C CA . PHE A 1 91 ? 22.971 3.830 -25.030 1.00 77.69 91 PHE A CA 1
ATOM 712 C C . PHE A 1 91 ? 22.038 2.841 -24.332 1.00 77.69 91 PHE A C 1
ATOM 714 O O . PHE A 1 91 ? 21.341 3.209 -23.392 1.00 77.69 91 PHE A O 1
ATOM 721 N N . THR A 1 92 ? 22.031 1.579 -24.761 1.00 77.38 92 THR A N 1
ATOM 722 C CA . THR A 1 92 ? 21.223 0.533 -24.124 1.00 77.38 92 THR A CA 1
ATOM 723 C C . THR A 1 92 ? 21.708 0.253 -22.703 1.00 77.38 92 THR A C 1
ATOM 725 O O . THR A 1 92 ? 20.884 0.074 -21.808 1.00 77.38 92 THR A O 1
ATOM 728 N N . ALA A 1 93 ? 23.023 0.220 -22.471 1.00 77.50 93 ALA A N 1
ATOM 729 C CA . ALA A 1 93 ? 23.597 0.028 -21.142 1.00 77.50 93 ALA A CA 1
ATOM 730 C C . ALA A 1 93 ? 23.319 1.225 -20.218 1.00 77.50 93 ALA A C 1
ATOM 732 O O . ALA A 1 93 ? 22.875 1.030 -19.088 1.00 77.50 93 ALA A O 1
ATOM 733 N N . GLU A 1 94 ? 23.509 2.450 -20.710 1.00 75.44 94 GLU A N 1
ATOM 734 C CA . GLU A 1 94 ? 23.189 3.683 -19.979 1.00 75.44 94 GLU A CA 1
ATOM 735 C C . GLU A 1 94 ? 21.697 3.757 -19.634 1.00 75.44 94 GLU A C 1
ATOM 737 O O . GLU A 1 94 ? 21.336 4.050 -18.497 1.00 75.44 94 GLU A O 1
ATOM 742 N N . PHE A 1 95 ? 20.823 3.416 -20.585 1.00 71.94 95 PHE A N 1
ATOM 743 C CA . PHE A 1 95 ? 19.381 3.376 -20.367 1.00 71.94 95 PHE A CA 1
ATOM 744 C C . PHE A 1 95 ? 18.978 2.317 -19.336 1.00 71.94 95 PHE A C 1
ATOM 746 O O . PHE A 1 95 ? 18.165 2.607 -18.464 1.00 71.94 95 PHE A O 1
ATOM 753 N N . LYS A 1 96 ? 19.567 1.113 -19.383 1.00 70.25 96 LYS A N 1
ATOM 754 C CA . LYS A 1 96 ? 19.331 0.075 -18.365 1.00 70.25 96 LYS A CA 1
ATOM 755 C C . LYS A 1 96 ? 19.735 0.541 -16.970 1.00 70.25 96 LYS A C 1
ATOM 757 O O . LYS A 1 96 ? 18.948 0.388 -16.046 1.00 70.25 96 LYS A O 1
ATOM 762 N N . LEU A 1 97 ? 20.916 1.144 -16.830 1.00 74.69 97 LEU A N 1
ATOM 763 C CA . LEU A 1 97 ? 21.387 1.668 -15.546 1.00 74.69 97 LEU A CA 1
ATOM 764 C C . LEU A 1 97 ? 20.481 2.788 -15.020 1.00 74.69 97 LEU A C 1
ATOM 766 O O . LEU A 1 97 ? 20.139 2.787 -13.841 1.00 74.69 97 LEU A O 1
ATOM 770 N N . ALA A 1 98 ? 20.060 3.709 -15.891 1.00 71.25 98 ALA A N 1
ATOM 771 C CA . ALA A 1 98 ? 19.150 4.790 -15.522 1.00 71.25 98 ALA A CA 1
ATOM 772 C C . ALA A 1 98 ? 17.771 4.262 -15.097 1.00 71.25 98 ALA A C 1
ATOM 774 O O . ALA A 1 98 ? 17.215 4.725 -14.106 1.00 71.25 98 ALA A O 1
ATOM 775 N N . LEU A 1 99 ? 17.235 3.268 -15.814 1.00 68.25 99 LEU A N 1
ATOM 776 C CA . LEU A 1 99 ? 15.989 2.606 -15.432 1.00 68.25 99 LEU A CA 1
ATOM 777 C C . LEU A 1 99 ? 16.127 1.898 -14.082 1.00 68.25 99 LEU A C 1
ATOM 779 O O . LEU A 1 99 ? 15.290 2.088 -13.208 1.00 68.25 99 LEU A O 1
ATOM 783 N N . GLU A 1 100 ? 17.164 1.090 -13.888 1.00 73.25 100 GLU A N 1
ATOM 784 C CA . GLU A 1 100 ? 17.330 0.335 -12.646 1.00 73.25 100 GLU A CA 1
ATOM 785 C C . GLU A 1 100 ? 17.479 1.258 -11.429 1.00 73.25 100 GLU A C 1
ATOM 787 O O . GLU A 1 100 ? 16.827 1.014 -10.414 1.00 73.25 100 GLU A O 1
ATOM 792 N N . ASP A 1 101 ? 18.263 2.337 -11.521 1.00 76.12 101 ASP A N 1
ATOM 793 C CA . ASP A 1 101 ? 18.454 3.258 -10.393 1.00 76.12 101 ASP A CA 1
ATOM 794 C C . ASP A 1 101 ? 17.189 4.085 -10.101 1.00 76.12 101 ASP A C 1
ATOM 796 O O . ASP A 1 101 ? 16.701 4.084 -8.967 1.00 76.12 101 ASP A O 1
ATOM 800 N N . ASP A 1 102 ? 16.577 4.706 -11.117 1.00 75.56 102 ASP A N 1
ATOM 801 C CA . ASP A 1 102 ? 15.388 5.547 -10.923 1.00 75.56 102 ASP A CA 1
ATOM 802 C C . ASP A 1 102 ? 14.179 4.740 -10.433 1.00 75.56 102 ASP A C 1
ATOM 804 O O . ASP A 1 102 ? 13.447 5.186 -9.541 1.00 75.56 102 ASP A O 1
ATOM 808 N N . PHE A 1 103 ? 13.940 3.550 -10.994 1.00 74.56 103 PHE A N 1
ATOM 809 C CA . PHE A 1 103 ? 12.816 2.712 -10.572 1.00 74.56 103 PHE A CA 1
ATOM 810 C C . PHE A 1 103 ? 13.033 2.160 -9.168 1.00 74.56 103 PHE A C 1
ATOM 812 O O . PHE A 1 103 ? 12.102 2.186 -8.359 1.00 74.56 103 PHE A O 1
ATOM 819 N N . LEU A 1 104 ? 14.249 1.714 -8.838 1.00 75.31 104 LEU A N 1
ATOM 820 C CA . LEU A 1 104 ? 14.557 1.224 -7.498 1.00 75.31 104 LEU A CA 1
ATOM 821 C C . LEU A 1 104 ? 14.434 2.346 -6.459 1.00 75.31 104 LEU A C 1
ATOM 823 O O . LEU A 1 104 ? 13.882 2.119 -5.380 1.00 75.31 104 LEU A O 1
ATOM 827 N N . GLN A 1 105 ? 14.907 3.557 -6.768 1.00 82.94 105 GLN A N 1
ATOM 828 C CA . GLN A 1 105 ? 14.754 4.716 -5.886 1.00 82.94 105 GLN A CA 1
ATOM 829 C C . GLN A 1 105 ? 13.283 5.090 -5.693 1.00 82.94 105 GLN A C 1
ATOM 831 O O . GLN A 1 105 ? 12.847 5.257 -4.552 1.00 82.94 105 GLN A O 1
ATOM 836 N N . ARG A 1 106 ? 12.488 5.143 -6.769 1.00 82.06 106 ARG A N 1
ATOM 837 C CA . ARG A 1 106 ? 11.041 5.405 -6.675 1.00 82.06 106 ARG A CA 1
ATOM 838 C C . ARG A 1 106 ? 10.311 4.331 -5.882 1.00 82.06 106 ARG A C 1
ATOM 840 O O . ARG A 1 106 ? 9.478 4.664 -5.046 1.00 82.06 106 ARG A O 1
ATOM 847 N N . ALA A 1 107 ? 10.639 3.059 -6.097 1.00 83.06 107 ALA A N 1
ATOM 848 C CA . ALA A 1 107 ? 10.061 1.961 -5.336 1.00 83.06 107 ALA A CA 1
ATOM 849 C C . ALA A 1 107 ? 10.416 2.077 -3.848 1.00 83.06 107 ALA A C 1
ATOM 851 O O . ALA A 1 107 ? 9.528 1.955 -3.006 1.00 83.06 107 ALA A O 1
ATOM 852 N N . LYS A 1 108 ? 11.678 2.365 -3.504 1.00 86.38 108 LYS A N 1
ATOM 853 C CA . LYS A 1 108 ? 12.103 2.595 -2.111 1.00 86.38 108 LYS A CA 1
ATOM 854 C C . LYS A 1 108 ? 11.362 3.769 -1.475 1.00 86.38 108 LYS A C 1
ATOM 856 O O . LYS A 1 108 ? 10.875 3.629 -0.356 1.00 86.38 108 LYS A O 1
ATOM 861 N N . GLN A 1 109 ? 11.239 4.886 -2.192 1.00 89.69 109 GLN A N 1
ATOM 862 C CA . GLN A 1 109 ? 10.488 6.048 -1.720 1.00 89.69 109 GLN A CA 1
ATOM 863 C C . GLN A 1 109 ? 9.018 5.693 -1.477 1.00 89.69 109 GLN A C 1
ATOM 865 O O . GLN A 1 109 ? 8.467 6.037 -0.439 1.00 89.69 109 GLN A O 1
ATOM 870 N N . LEU A 1 110 ? 8.398 4.946 -2.391 1.00 91.69 110 LEU A N 1
ATOM 871 C CA . LEU A 1 110 ? 7.005 4.534 -2.263 1.00 91.69 110 LEU A CA 1
ATOM 872 C C . LEU A 1 110 ? 6.777 3.618 -1.051 1.00 91.69 110 LEU A C 1
ATOM 874 O O . LEU A 1 110 ? 5.802 3.798 -0.328 1.00 91.69 110 LEU A O 1
ATOM 878 N N . HIS A 1 111 ? 7.689 2.677 -0.792 1.00 90.62 111 HIS A N 1
ATOM 879 C CA . HIS A 1 111 ? 7.632 1.843 0.414 1.00 90.62 111 HIS A CA 1
ATOM 880 C C . HIS A 1 111 ? 7.782 2.680 1.691 1.00 90.62 111 HIS A C 1
ATOM 882 O O . HIS A 1 111 ? 7.063 2.444 2.660 1.00 90.62 111 HIS A O 1
ATOM 888 N N . PHE A 1 112 ? 8.686 3.664 1.693 1.00 92.94 112 PHE A N 1
ATOM 889 C CA . PHE A 1 112 ? 8.867 4.572 2.825 1.00 92.94 112 PHE A CA 1
ATOM 890 C C . PHE A 1 112 ? 7.616 5.423 3.090 1.00 92.94 112 PHE A C 1
ATOM 892 O O . PHE A 1 112 ? 7.192 5.555 4.240 1.00 92.94 112 PHE A O 1
ATOM 899 N N . ASP A 1 113 ? 6.992 5.956 2.038 1.00 94.06 113 ASP A N 1
ATOM 900 C CA . ASP A 1 113 ? 5.740 6.710 2.135 1.00 94.06 113 ASP A CA 1
ATOM 901 C C . ASP A 1 113 ? 4.619 5.838 2.726 1.00 94.06 113 ASP A C 1
ATOM 903 O O . ASP A 1 113 ? 3.963 6.249 3.682 1.00 94.06 113 ASP A O 1
ATOM 907 N N . ILE A 1 114 ? 4.437 4.612 2.211 1.00 94.38 114 ILE A N 1
ATOM 908 C CA . ILE A 1 114 ? 3.447 3.645 2.722 1.00 94.38 114 ILE A CA 1
ATOM 909 C C . ILE A 1 114 ? 3.682 3.375 4.209 1.00 94.38 114 ILE A C 1
ATOM 911 O O . ILE A 1 114 ? 2.756 3.486 5.010 1.00 94.38 114 ILE A O 1
ATOM 915 N N . GLN A 1 115 ? 4.925 3.083 4.598 1.00 94.56 115 GLN A N 1
ATOM 916 C CA . GLN A 1 115 ? 5.271 2.823 5.994 1.00 94.56 115 GLN A CA 1
ATOM 917 C C . GLN A 1 115 ? 4.992 4.038 6.890 1.00 94.56 115 GLN A C 1
ATOM 919 O O . GLN A 1 115 ? 4.546 3.885 8.030 1.00 94.56 115 GLN A O 1
ATOM 924 N N . THR A 1 116 ? 5.240 5.247 6.385 1.00 96.44 116 THR A N 1
ATOM 925 C CA . THR A 1 116 ? 4.962 6.495 7.104 1.00 96.44 116 THR A CA 1
ATOM 926 C C . THR A 1 116 ? 3.461 6.665 7.331 1.00 96.44 116 THR A C 1
ATOM 928 O O . THR A 1 116 ? 3.046 6.926 8.460 1.00 96.44 116 THR A O 1
ATOM 931 N N . ILE A 1 117 ? 2.641 6.441 6.299 1.00 96.12 117 ILE A N 1
ATOM 932 C CA . ILE A 1 117 ? 1.176 6.497 6.400 1.00 96.12 117 ILE A CA 1
ATOM 933 C C . ILE A 1 117 ? 0.663 5.450 7.396 1.00 96.12 117 ILE A C 1
ATOM 935 O O . ILE A 1 117 ? -0.070 5.794 8.322 1.00 96.12 117 ILE A O 1
ATOM 939 N N . GLU A 1 118 ? 1.097 4.193 7.277 1.00 95.31 118 GLU A N 1
ATOM 940 C CA . GLU A 1 118 ? 0.690 3.115 8.191 1.00 95.31 118 GLU A CA 1
ATOM 941 C C . GLU A 1 118 ? 1.101 3.404 9.645 1.00 95.31 118 GLU A C 1
ATOM 943 O O . GLU A 1 118 ? 0.352 3.107 10.579 1.00 95.31 118 GLU A O 1
ATOM 948 N N . THR A 1 119 ? 2.258 4.040 9.855 1.00 95.50 119 THR A N 1
ATOM 949 C CA . THR A 1 119 ? 2.712 4.475 11.186 1.00 95.50 119 THR A CA 1
ATOM 950 C C . THR A 1 119 ? 1.811 5.572 11.752 1.00 95.50 119 THR A C 1
ATOM 952 O O . THR A 1 119 ? 1.410 5.493 12.919 1.00 95.50 119 THR A O 1
ATOM 955 N N . SER A 1 120 ? 1.445 6.567 10.941 1.00 96.38 120 SER A N 1
ATOM 956 C CA . SER A 1 120 ? 0.498 7.618 11.331 1.00 96.38 120 SER A CA 1
ATOM 957 C C . SER A 1 120 ? -0.869 7.033 11.689 1.00 96.38 120 SER A C 1
ATOM 959 O O . SER A 1 120 ? -1.388 7.307 12.770 1.00 96.38 120 SER A O 1
ATOM 961 N N . MET A 1 121 ? -1.409 6.143 10.853 1.00 95.69 121 MET A N 1
ATOM 962 C CA . MET A 1 121 ? -2.683 5.459 11.109 1.00 95.69 121 MET A CA 1
ATOM 963 C C . MET A 1 121 ? -2.643 4.610 12.386 1.00 95.69 121 MET A C 1
ATOM 965 O O . MET A 1 121 ? -3.574 4.649 13.191 1.00 95.69 121 MET A O 1
ATOM 969 N N . SER A 1 122 ? -1.549 3.879 12.614 1.00 95.25 122 SER A N 1
ATOM 970 C CA . SER A 1 122 ? -1.333 3.100 13.841 1.00 95.25 122 SER A CA 1
ATOM 971 C C . SER A 1 122 ? -1.278 3.985 15.087 1.00 95.25 122 SER A C 1
ATOM 973 O O . SER A 1 122 ? -1.800 3.614 16.137 1.00 95.25 122 SER A O 1
ATOM 975 N N . THR A 1 123 ? -0.694 5.179 14.963 1.00 94.50 123 THR A N 1
ATOM 976 C CA . THR A 1 123 ? -0.623 6.168 16.048 1.00 94.50 123 THR A CA 1
ATOM 977 C C . THR A 1 123 ? -2.011 6.720 16.372 1.00 94.50 123 THR A C 1
ATOM 979 O O . THR A 1 123 ? -2.367 6.804 17.545 1.00 94.50 123 THR A O 1
ATOM 982 N N . MET A 1 124 ? -2.824 7.020 15.354 1.00 94.81 124 MET A N 1
ATOM 983 C CA . MET A 1 124 ? -4.210 7.471 15.538 1.00 94.81 124 MET A CA 1
ATOM 984 C C . MET A 1 124 ? -5.092 6.407 16.212 1.00 94.81 124 MET A C 1
ATOM 986 O O . MET A 1 124 ? -5.930 6.744 17.041 1.00 94.81 124 MET A O 1
ATOM 990 N N . LEU A 1 125 ? -4.887 5.124 15.892 1.00 94.62 125 LEU A N 1
ATOM 991 C CA . LEU A 1 125 ? -5.634 3.998 16.473 1.00 94.62 125 LEU A CA 1
ATOM 992 C C . LEU A 1 125 ? -5.050 3.467 17.789 1.00 94.62 125 LEU A C 1
ATOM 994 O O . LEU A 1 125 ? -5.607 2.537 18.378 1.00 94.62 125 LEU A O 1
ATOM 998 N N . LEU A 1 126 ? -3.932 4.020 18.266 1.00 93.56 126 LEU A N 1
ATOM 999 C CA . LEU A 1 126 ? -3.265 3.538 19.473 1.00 93.56 126 LEU A CA 1
ATOM 1000 C C . LEU A 1 126 ? -4.202 3.494 20.698 1.00 93.56 126 LEU A C 1
ATOM 1002 O O . LEU A 1 126 ? -4.223 2.449 21.357 1.00 93.56 126 LEU A O 1
ATOM 1006 N N . PRO A 1 127 ? -5.027 4.525 20.984 1.00 92.31 127 PRO A N 1
ATOM 1007 C CA . PRO A 1 127 ? -5.974 4.472 22.100 1.00 92.31 127 PRO A CA 1
ATOM 1008 C C . PRO A 1 127 ? -6.980 3.319 21.963 1.00 92.31 127 PRO A C 1
ATOM 1010 O O . PRO A 1 127 ? -7.262 2.603 22.929 1.00 92.31 127 PRO A O 1
ATOM 1013 N N . HIS A 1 128 ? -7.484 3.076 20.750 1.00 94.25 128 HIS A N 1
ATOM 1014 C CA . HIS A 1 128 ? -8.404 1.974 20.459 1.00 94.25 128 HIS A CA 1
ATOM 1015 C C . HIS A 1 128 ? -7.734 0.620 20.664 1.00 94.25 128 HIS A C 1
ATOM 1017 O O . HIS A 1 128 ? -8.343 -0.277 21.250 1.00 94.25 128 HIS A O 1
ATOM 1023 N N . PHE A 1 129 ? -6.473 0.468 20.251 1.00 94.25 129 PHE A N 1
ATOM 1024 C CA . PHE A 1 129 ? -5.702 -0.757 20.471 1.00 94.25 129 PHE A CA 1
ATOM 1025 C C . PHE A 1 129 ? -5.500 -1.055 21.958 1.00 94.25 129 PHE A C 1
ATOM 1027 O O . PHE A 1 129 ? -5.648 -2.205 22.382 1.00 94.25 129 PHE A O 1
ATOM 1034 N N . GLU A 1 130 ? -5.202 -0.042 22.769 1.00 92.25 130 GLU A N 1
ATOM 1035 C CA . GLU A 1 130 ? -5.039 -0.207 24.217 1.00 92.25 130 GLU A CA 1
ATOM 1036 C C . GLU A 1 130 ? -6.337 -0.650 24.902 1.00 92.25 130 GLU A C 1
ATOM 1038 O O . GLU A 1 130 ? -6.326 -1.521 25.785 1.00 92.25 130 GLU A O 1
ATOM 1043 N N . ILE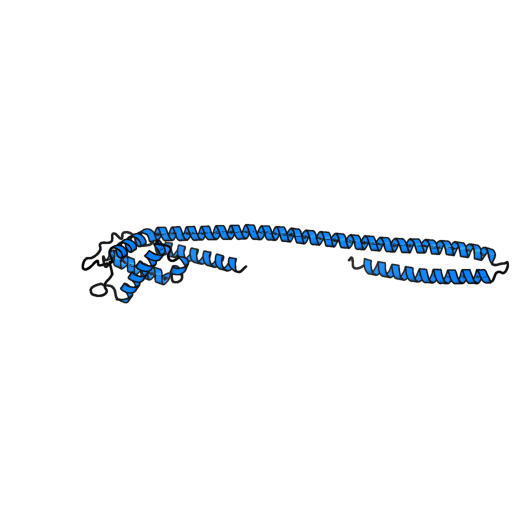 A 1 131 ? -7.470 -0.114 24.454 1.00 92.81 131 ILE A N 1
ATOM 1044 C CA . ILE A 1 131 ? -8.788 -0.493 24.965 1.00 92.81 131 ILE A CA 1
ATOM 1045 C C . ILE A 1 131 ? -9.177 -1.892 24.499 1.00 92.81 131 ILE A C 1
ATOM 1047 O O . ILE A 1 131 ? -9.580 -2.706 25.329 1.00 92.81 131 ILE A O 1
ATOM 1051 N N . CYS A 1 132 ? -8.983 -2.221 23.220 1.00 94.06 132 CYS A N 1
ATOM 1052 C CA . CYS A 1 132 ? -9.219 -3.569 22.697 1.00 94.06 132 CYS A CA 1
ATOM 1053 C C . CYS A 1 132 ? -8.386 -4.612 23.451 1.00 94.06 132 CYS A C 1
ATOM 1055 O O . CYS A 1 132 ? -8.896 -5.678 23.805 1.00 94.06 132 CYS A O 1
ATOM 1057 N N . ARG A 1 133 ? -7.126 -4.294 23.777 1.00 92.94 133 ARG A N 1
ATOM 1058 C CA . ARG A 1 133 ? -6.273 -5.146 24.616 1.00 92.94 133 ARG A CA 1
ATOM 1059 C C . ARG A 1 133 ? -6.863 -5.331 26.012 1.00 92.94 133 ARG A C 1
ATOM 1061 O O . ARG A 1 133 ? -6.866 -6.451 26.520 1.00 92.94 133 ARG A O 1
ATOM 1068 N N . THR A 1 134 ? -7.365 -4.261 26.625 1.00 92.31 134 THR A N 1
ATOM 1069 C CA . THR A 1 134 ? -7.991 -4.307 27.956 1.00 92.31 134 THR A CA 1
ATOM 1070 C C . THR A 1 134 ? -9.255 -5.166 27.947 1.00 92.31 134 THR A C 1
ATOM 1072 O O . THR A 1 134 ? -9.380 -6.056 28.785 1.00 92.31 134 THR A O 1
ATOM 1075 N N . ILE A 1 135 ? -10.135 -4.96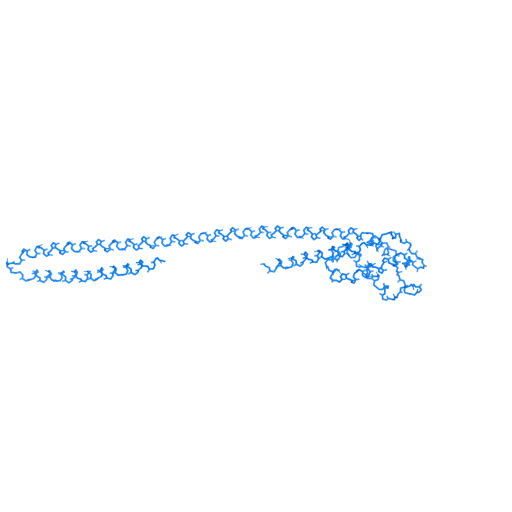9 26.962 1.00 92.88 135 ILE A N 1
ATOM 1076 C CA . ILE A 1 135 ? -11.348 -5.771 26.736 1.00 92.88 135 ILE A CA 1
ATOM 1077 C C . ILE A 1 135 ? -10.985 -7.248 26.571 1.00 92.88 135 ILE A C 1
ATOM 1079 O O . ILE A 1 135 ? -11.518 -8.096 27.284 1.00 92.88 135 ILE A O 1
ATOM 1083 N N . THR A 1 136 ? -10.024 -7.546 25.694 1.00 92.62 136 THR A N 1
ATOM 1084 C CA . THR A 1 136 ? -9.576 -8.921 25.422 1.00 92.62 136 THR A CA 1
ATOM 1085 C C . THR A 1 136 ? -8.988 -9.573 26.675 1.00 92.62 136 THR A C 1
ATOM 1087 O O . THR A 1 136 ? -9.312 -10.713 26.990 1.00 92.62 136 THR A O 1
ATOM 1090 N N . THR A 1 137 ? -8.164 -8.843 27.434 1.00 91.75 137 THR A N 1
ATOM 1091 C CA . THR A 1 137 ? -7.529 -9.348 28.666 1.00 91.75 137 THR A CA 1
ATOM 1092 C C . THR A 1 137 ? -8.554 -9.603 29.769 1.00 91.75 137 THR A C 1
ATOM 1094 O O . THR A 1 137 ? -8.454 -10.592 30.490 1.00 91.75 137 THR A O 1
ATOM 1097 N N . ALA A 1 138 ? -9.547 -8.724 29.902 1.00 91.44 138 ALA A N 1
ATOM 1098 C CA . ALA A 1 138 ? -10.621 -8.866 30.878 1.00 91.44 138 ALA A CA 1
ATOM 1099 C C . ALA A 1 138 ? -11.711 -9.860 30.435 1.00 91.44 138 ALA A C 1
ATOM 1101 O O . ALA A 1 138 ? -12.622 -10.136 31.214 1.00 91.44 138 ALA A O 1
ATOM 1102 N N . ASN A 1 139 ? -11.628 -10.382 29.203 1.00 91.50 139 ASN A N 1
ATOM 1103 C CA . ASN A 1 139 ? -12.668 -11.180 28.553 1.00 91.50 139 ASN A CA 1
ATOM 1104 C C . ASN A 1 139 ? -14.042 -10.481 28.590 1.00 91.50 139 ASN A C 1
ATOM 1106 O O . ASN A 1 139 ? -15.065 -11.098 28.895 1.00 91.50 139 ASN A O 1
ATOM 1110 N N . ALA A 1 140 ? -14.038 -9.166 28.349 1.00 92.44 140 ALA A N 1
ATOM 1111 C CA . ALA A 1 140 ? -15.239 -8.346 28.365 1.00 92.44 140 ALA A CA 1
ATOM 1112 C C . ALA A 1 140 ? -15.987 -8.438 27.030 1.00 92.44 140 ALA A C 1
ATOM 1114 O O . ALA A 1 140 ? -15.358 -8.498 25.976 1.00 92.44 140 ALA A O 1
ATOM 1115 N N . GLN A 1 141 ? -17.319 -8.418 27.071 1.00 91.31 141 GLN A N 1
ATOM 1116 C CA . GLN A 1 141 ? -18.166 -8.533 25.875 1.00 91.31 141 GLN A CA 1
ATOM 1117 C C . GLN A 1 141 ? -19.367 -7.592 25.953 1.00 91.31 141 GLN A C 1
ATOM 1119 O O . GLN A 1 141 ? -19.835 -7.254 27.044 1.00 91.31 141 GLN A O 1
ATOM 1124 N N . VAL A 1 142 ? -19.888 -7.191 24.793 1.00 90.06 142 VAL A N 1
ATOM 1125 C CA . VAL A 1 142 ? -21.168 -6.479 24.691 1.00 90.06 142 VAL A CA 1
ATOM 1126 C C . VAL A 1 142 ? -22.270 -7.518 24.508 1.00 90.06 142 VAL A C 1
ATOM 1128 O O . VAL A 1 142 ? -22.331 -8.197 23.488 1.00 90.06 142 VAL A O 1
ATOM 1131 N N . LEU A 1 143 ? -23.156 -7.659 25.493 1.00 84.94 143 LEU A N 1
ATOM 1132 C CA . LEU A 1 143 ? -24.264 -8.615 25.419 1.00 84.94 143 LEU A CA 1
ATOM 1133 C C . LEU A 1 143 ? -25.497 -7.956 24.796 1.00 84.94 143 LEU A C 1
ATOM 1135 O O . LEU A 1 143 ? -25.922 -6.902 25.252 1.00 84.94 143 LEU A O 1
ATOM 1139 N N . ALA A 1 144 ? -26.129 -8.591 23.807 1.00 81.56 144 ALA A N 1
ATOM 1140 C CA . ALA A 1 144 ? -27.373 -8.078 23.213 1.00 81.56 144 ALA A CA 1
ATOM 1141 C C . ALA A 1 144 ? -28.548 -8.079 24.216 1.00 81.56 144 ALA A C 1
ATOM 1143 O O . ALA A 1 144 ? -29.429 -7.223 24.185 1.00 81.56 144 ALA A O 1
ATOM 1144 N N . THR A 1 145 ? -28.569 -9.038 25.14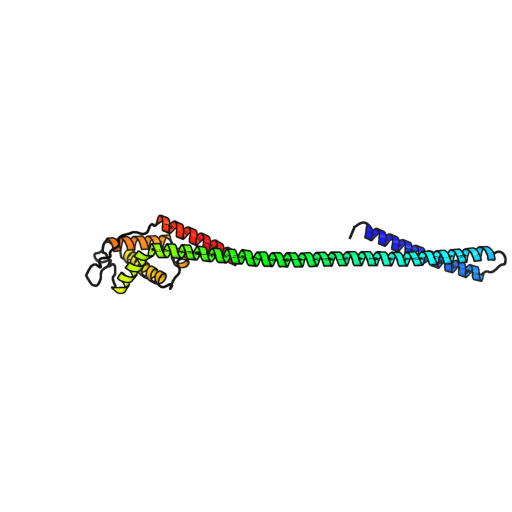4 1.00 73.12 145 THR A N 1
ATOM 1145 C CA . THR A 1 145 ? -29.633 -9.156 26.146 1.00 73.12 145 THR A CA 1
ATOM 1146 C C . THR A 1 145 ? -29.490 -8.063 27.204 1.00 73.12 145 THR A C 1
ATOM 1148 O O . THR A 1 145 ? -28.608 -8.132 28.054 1.00 73.12 145 THR A O 1
ATOM 1151 N N . GLY A 1 146 ? -30.379 -7.068 27.171 1.00 66.56 146 GLY A N 1
ATOM 1152 C CA . GLY A 1 146 ? -30.387 -5.965 28.138 1.00 66.56 146 GLY A CA 1
ATOM 1153 C C . GLY A 1 146 ? -29.446 -4.804 27.802 1.00 66.56 146 GLY A C 1
ATOM 1154 O O . GLY A 1 146 ? -29.330 -3.889 28.615 1.00 66.56 146 GLY A O 1
ATOM 1155 N N . SER A 1 147 ? -28.807 -4.805 26.625 1.00 74.06 147 SER A N 1
ATOM 1156 C CA . SER A 1 147 ? -28.085 -3.637 26.107 1.00 74.06 147 SER A CA 1
ATOM 1157 C C . SER A 1 147 ? -28.902 -2.878 25.058 1.00 74.06 147 SER A C 1
ATOM 1159 O O . SER A 1 147 ? -29.994 -3.283 24.663 1.00 74.06 147 SER A O 1
ATOM 1161 N N . THR A 1 148 ? -28.364 -1.738 24.625 1.00 85.06 148 THR A N 1
ATOM 1162 C CA . THR A 1 148 ? -28.933 -0.929 23.535 1.00 85.06 148 THR A CA 1
ATOM 1163 C C . THR A 1 148 ? -28.492 -1.398 22.146 1.00 85.06 148 THR A C 1
ATOM 1165 O O . THR A 1 148 ? -28.918 -0.802 21.163 1.00 85.06 148 THR A O 1
ATOM 1168 N N . PHE A 1 149 ? -27.666 -2.447 22.065 1.00 91.50 149 PHE A N 1
ATOM 1169 C CA . PHE A 1 149 ? -27.096 -2.959 20.823 1.00 91.50 149 PHE A CA 1
ATOM 1170 C C . PHE A 1 149 ? -27.806 -4.245 20.394 1.00 91.50 149 PHE A C 1
ATOM 1172 O O . PHE A 1 149 ? -28.068 -5.147 21.195 1.00 91.50 149 PHE A O 1
ATOM 1179 N N . SER A 1 150 ? -28.119 -4.331 19.108 1.00 93.69 150 SER A N 1
ATOM 1180 C CA . SER A 1 150 ? -28.603 -5.547 18.469 1.00 93.69 150 SER A CA 1
ATOM 1181 C C . SER A 1 150 ? -27.502 -6.607 18.399 1.00 93.69 150 SER A C 1
ATOM 1183 O O . SER A 1 150 ? -26.312 -6.318 18.495 1.00 93.69 150 SER A O 1
ATOM 1185 N N . LYS A 1 151 ? -27.895 -7.864 18.168 1.00 93.31 151 LYS A N 1
ATOM 1186 C CA . LYS A 1 151 ? -26.935 -8.964 18.015 1.00 93.31 151 LYS A CA 1
ATOM 1187 C C . LYS A 1 151 ? -25.925 -8.715 16.886 1.00 93.31 151 LYS A C 1
ATOM 1189 O O . LYS A 1 151 ? -24.752 -8.998 17.068 1.00 93.31 151 LYS A O 1
ATOM 1194 N N . ALA A 1 152 ? -26.380 -8.168 15.757 1.00 94.50 152 ALA A N 1
ATOM 1195 C CA . ALA A 1 152 ? -25.506 -7.859 14.629 1.00 94.50 152 ALA A CA 1
ATOM 1196 C C . ALA A 1 152 ? -24.468 -6.785 14.995 1.00 94.50 152 ALA A C 1
ATOM 1198 O O . ALA A 1 152 ? -23.296 -6.938 14.678 1.00 94.50 152 ALA A O 1
ATOM 1199 N N . GLU A 1 153 ? -24.878 -5.747 15.731 1.00 95.12 153 GLU A N 1
ATOM 1200 C CA . GLU A 1 153 ? -23.959 -4.708 16.210 1.00 95.12 153 GLU A CA 1
ATOM 1201 C C . GLU A 1 153 ? -22.958 -5.262 17.232 1.00 95.12 153 GLU A C 1
ATOM 1203 O O . GLU A 1 153 ? -21.783 -4.913 17.174 1.00 95.12 153 GLU A O 1
ATOM 1208 N N . CYS A 1 154 ? -23.384 -6.157 18.132 1.00 94.19 154 CYS A N 1
ATOM 1209 C CA . CYS A 1 154 ? -22.472 -6.872 19.032 1.00 94.19 154 CYS A CA 1
ATOM 1210 C C . CYS A 1 154 ? -21.422 -7.681 18.252 1.00 94.19 154 CYS A C 1
ATOM 1212 O O . CYS A 1 154 ? -20.234 -7.586 18.554 1.00 94.19 154 CYS A O 1
ATOM 1214 N N . ASP A 1 155 ? -21.847 -8.430 17.228 1.00 95.06 155 ASP A N 1
ATOM 1215 C CA . ASP A 1 155 ? -20.943 -9.214 16.378 1.00 95.06 155 ASP A CA 1
ATOM 1216 C C . ASP A 1 155 ? -19.941 -8.301 15.639 1.00 95.06 155 ASP A C 1
ATOM 1218 O O . ASP A 1 155 ? -18.759 -8.633 15.520 1.00 95.06 155 ASP A O 1
ATOM 1222 N N . ASP A 1 156 ? -20.385 -7.130 15.175 1.00 96.12 156 ASP A N 1
ATOM 1223 C CA . ASP A 1 156 ? -19.539 -6.123 14.527 1.00 96.12 156 ASP A CA 1
ATOM 1224 C C . ASP A 1 156 ? -18.522 -5.481 15.482 1.00 96.12 156 ASP A C 1
ATOM 1226 O O . ASP A 1 156 ? -17.357 -5.302 15.110 1.00 96.12 156 ASP A O 1
ATOM 1230 N N . ILE A 1 157 ? -18.917 -5.202 16.725 1.00 96.06 157 ILE A N 1
ATOM 1231 C CA . ILE A 1 157 ? -18.006 -4.722 17.775 1.00 96.06 157 ILE A CA 1
ATOM 1232 C C . ILE A 1 157 ? -16.935 -5.783 18.071 1.00 96.06 157 ILE A C 1
ATOM 1234 O O . ILE A 1 157 ? -15.742 -5.471 18.099 1.00 96.06 157 ILE A O 1
ATOM 1238 N N . ASP A 1 158 ? -17.327 -7.049 18.226 1.00 94.81 158 ASP A N 1
ATOM 1239 C CA . ASP A 1 158 ? -16.388 -8.153 18.461 1.00 94.81 158 ASP A CA 1
ATOM 1240 C C . ASP A 1 158 ? -15.459 -8.388 17.257 1.00 94.81 158 ASP A C 1
ATOM 1242 O O . ASP A 1 158 ? -14.279 -8.734 17.412 1.00 94.81 158 ASP A O 1
ATOM 1246 N N . ASN A 1 159 ? -15.959 -8.191 16.035 1.00 95.62 159 ASN A N 1
ATOM 1247 C CA . ASN A 1 159 ? -15.142 -8.218 14.823 1.00 95.62 159 ASN A CA 1
ATOM 1248 C C . ASN A 1 159 ? -14.094 -7.105 14.826 1.00 95.62 159 ASN A C 1
ATOM 1250 O O . ASN A 1 159 ? -12.928 -7.381 14.515 1.00 95.62 159 ASN A O 1
ATOM 1254 N N . PHE A 1 160 ? -14.468 -5.888 15.224 1.00 96.69 160 PHE A N 1
ATOM 1255 C CA . PHE A 1 160 ? -13.520 -4.788 15.366 1.00 96.69 160 PHE A CA 1
ATOM 1256 C C . PHE A 1 160 ? -12.440 -5.109 16.398 1.00 96.69 160 PHE A C 1
ATOM 1258 O O . PHE A 1 160 ? -11.258 -5.044 16.065 1.00 96.69 160 PHE A O 1
ATOM 1265 N N . VAL A 1 161 ? -12.814 -5.537 17.611 1.00 95.88 161 VAL A N 1
ATOM 1266 C CA . VAL A 1 161 ? -11.854 -5.853 18.689 1.00 95.88 161 VAL A CA 1
ATOM 1267 C C . VAL A 1 161 ? -10.839 -6.907 18.235 1.00 95.88 161 VAL A C 1
ATOM 1269 O O . VAL A 1 161 ? -9.631 -6.747 18.440 1.00 95.88 161 VAL A O 1
ATOM 1272 N N . ARG A 1 162 ? -11.300 -7.961 17.548 1.00 94.50 162 ARG A N 1
ATOM 1273 C CA . ARG A 1 162 ? -10.419 -8.998 16.986 1.00 94.50 162 ARG A CA 1
ATOM 1274 C C . ARG A 1 162 ? -9.516 -8.465 15.876 1.00 94.50 162 ARG A C 1
ATOM 1276 O O . ARG A 1 162 ? -8.345 -8.837 15.814 1.00 94.50 162 ARG A O 1
ATOM 1283 N N . THR A 1 163 ? -10.039 -7.615 14.999 1.00 95.12 163 THR A N 1
ATOM 1284 C CA . THR A 1 163 ? -9.273 -7.022 13.891 1.00 95.12 163 THR A CA 1
ATOM 1285 C C . THR A 1 163 ? -8.207 -6.062 14.411 1.00 95.12 163 THR A C 1
ATOM 1287 O O . THR A 1 163 ? -7.050 -6.147 14.004 1.00 95.12 163 THR A O 1
ATOM 1290 N N . ALA A 1 164 ? -8.562 -5.218 15.377 1.00 94.38 164 ALA A N 1
ATOM 1291 C CA . ALA A 1 164 ? -7.664 -4.306 16.068 1.00 94.38 164 ALA A CA 1
ATOM 1292 C C . ALA A 1 164 ? -6.517 -5.052 16.770 1.00 94.38 164 ALA A C 1
ATOM 1294 O O . ALA A 1 164 ? -5.358 -4.655 16.652 1.00 94.38 164 ALA A O 1
ATOM 1295 N N . ALA A 1 165 ? -6.810 -6.176 17.435 1.00 92.56 165 ALA A N 1
ATOM 1296 C CA . ALA A 1 165 ? -5.784 -7.019 18.048 1.00 92.56 165 ALA A CA 1
ATOM 1297 C C . ALA A 1 165 ? -4.805 -7.595 17.009 1.00 92.56 165 ALA A C 1
ATOM 1299 O O . ALA A 1 165 ? -3.592 -7.525 17.203 1.00 92.56 165 ALA A O 1
ATOM 1300 N N . LYS A 1 166 ? -5.317 -8.103 15.879 1.00 94.00 166 LYS A N 1
ATOM 1301 C CA . LYS A 1 166 ? -4.474 -8.605 14.782 1.00 94.00 166 LYS A CA 1
ATOM 1302 C C . LYS A 1 166 ? -3.603 -7.504 14.177 1.00 94.00 166 LYS A C 1
ATOM 1304 O O . LYS A 1 166 ? -2.423 -7.741 13.943 1.00 94.00 166 LYS A O 1
ATOM 1309 N N . LEU A 1 167 ? -4.160 -6.309 13.952 1.00 93.94 167 LEU A N 1
ATOM 1310 C CA . LEU A 1 167 ? -3.408 -5.157 13.439 1.00 93.94 167 LEU A CA 1
ATOM 1311 C C . LEU A 1 167 ? -2.290 -4.763 14.407 1.00 93.94 167 LEU A C 1
ATOM 1313 O O . LEU A 1 167 ? -1.152 -4.568 13.990 1.00 93.94 167 LEU A O 1
ATOM 1317 N N . LYS A 1 168 ? -2.588 -4.709 15.710 1.00 92.00 168 LYS A N 1
ATOM 1318 C CA . LYS A 1 168 ? -1.602 -4.347 16.733 1.00 92.00 168 LYS A CA 1
ATOM 1319 C C . LYS A 1 168 ? -0.462 -5.365 16.854 1.00 92.00 168 LYS A C 1
ATOM 1321 O O . LYS A 1 168 ? 0.670 -4.964 17.121 1.00 92.00 168 LYS A O 1
ATOM 1326 N N . ASN A 1 169 ? -0.757 -6.649 16.665 1.00 90.44 169 ASN A N 1
ATOM 1327 C CA . ASN A 1 169 ? 0.229 -7.730 16.727 1.00 90.44 169 ASN A CA 1
ATOM 1328 C C . ASN A 1 169 ? 1.009 -7.926 15.417 1.00 90.44 169 ASN A C 1
ATOM 1330 O O . ASN A 1 169 ? 2.019 -8.624 15.419 1.00 90.44 169 ASN A O 1
ATOM 1334 N N . GLY A 1 170 ? 0.560 -7.324 14.311 1.00 89.19 170 GLY A N 1
ATOM 1335 C CA . GLY A 1 170 ? 1.130 -7.549 12.981 1.00 89.19 170 GLY A CA 1
ATOM 1336 C C . GLY A 1 170 ? 0.664 -8.847 12.308 1.00 89.19 170 GLY A C 1
ATOM 1337 O O . GLY A 1 170 ? 1.244 -9.250 11.305 1.00 89.19 170 GLY A O 1
ATOM 1338 N N . ASP A 1 171 ? -0.395 -9.486 12.819 1.00 91.88 171 ASP A N 1
ATOM 1339 C CA . ASP A 1 171 ? -0.998 -10.695 12.228 1.00 91.88 171 ASP A CA 1
ATOM 1340 C C . ASP A 1 171 ? -1.813 -10.380 10.956 1.00 91.88 171 ASP A C 1
ATOM 1342 O O . ASP A 1 171 ? -2.218 -11.272 10.210 1.00 91.88 171 ASP A O 1
ATOM 1346 N N . THR A 1 172 ? -2.112 -9.101 10.726 1.00 93.62 172 THR A N 1
ATOM 1347 C CA . THR A 1 172 ? -2.793 -8.586 9.535 1.00 93.62 172 THR A CA 1
ATOM 1348 C C . THR A 1 172 ? -2.266 -7.191 9.199 1.00 93.62 172 THR A C 1
ATOM 1350 O O . THR A 1 172 ? -1.627 -6.552 10.036 1.00 93.62 172 THR A O 1
ATOM 1353 N N . THR A 1 173 ? -2.522 -6.710 7.982 1.00 92.06 173 THR A N 1
ATOM 1354 C CA . THR A 1 173 ? -2.025 -5.412 7.497 1.00 92.06 173 THR A CA 1
ATOM 1355 C C . THR A 1 173 ? -3.160 -4.423 7.277 1.00 92.06 173 THR A C 1
ATOM 1357 O O . THR A 1 173 ? -4.283 -4.817 6.942 1.00 92.06 173 THR A O 1
ATOM 1360 N N . PHE A 1 174 ? -2.848 -3.128 7.382 1.00 93.12 174 PHE A N 1
ATOM 1361 C CA . PHE A 1 174 ? -3.783 -2.051 7.055 1.00 93.12 174 PHE A CA 1
ATOM 1362 C C . PHE A 1 174 ? -4.346 -2.200 5.646 1.00 93.12 174 PHE A C 1
ATOM 1364 O O . PHE A 1 174 ? -5.560 -2.150 5.474 1.00 93.12 174 PHE A O 1
ATOM 1371 N N . HIS A 1 175 ? -3.490 -2.492 4.662 1.00 91.38 175 HIS A N 1
ATOM 1372 C CA . HIS A 1 175 ? -3.927 -2.713 3.286 1.00 91.38 175 HIS A CA 1
ATOM 1373 C C . HIS A 1 175 ? -5.040 -3.763 3.172 1.00 91.38 175 HIS A C 1
ATOM 1375 O O . HIS A 1 175 ? -6.022 -3.533 2.475 1.00 91.38 175 HIS A O 1
ATOM 1381 N N . SER A 1 176 ? -4.919 -4.895 3.875 1.00 91.88 176 SER A N 1
ATOM 1382 C CA . SER A 1 176 ? -5.914 -5.974 3.809 1.00 91.88 176 SER A CA 1
ATOM 1383 C C . SER A 1 176 ? -7.234 -5.624 4.502 1.00 91.88 176 SER A C 1
ATOM 1385 O O . SER A 1 176 ? -8.304 -5.885 3.957 1.00 91.88 176 SER A O 1
ATOM 1387 N N . VAL A 1 177 ? -7.168 -4.996 5.678 1.00 93.12 177 VAL A N 1
ATOM 1388 C CA . VAL A 1 177 ? -8.353 -4.634 6.470 1.00 93.12 177 VAL A CA 1
ATOM 1389 C C . VAL A 1 177 ? -9.139 -3.504 5.802 1.00 93.12 177 VAL A C 1
ATOM 1391 O O . VAL A 1 177 ? -10.369 -3.501 5.812 1.00 93.12 177 VAL A O 1
ATOM 1394 N N . LEU A 1 178 ? -8.437 -2.556 5.183 1.00 93.19 178 LEU A N 1
ATOM 1395 C CA . LEU A 1 178 ? -9.029 -1.330 4.650 1.00 93.19 178 LEU A CA 1
ATOM 1396 C C . LEU A 1 178 ? -9.530 -1.454 3.209 1.00 93.19 178 LEU A C 1
ATOM 1398 O O . LEU A 1 178 ? -10.074 -0.488 2.679 1.00 93.19 178 LEU A O 1
ATOM 1402 N N . GLN A 1 179 ? -9.454 -2.638 2.591 1.00 89.00 179 GLN A N 1
ATOM 1403 C CA . GLN A 1 179 ? -10.182 -2.896 1.339 1.00 89.00 179 GLN A CA 1
ATOM 1404 C C . GLN A 1 179 ? -11.692 -2.659 1.507 1.00 89.00 179 GLN A C 1
ATOM 1406 O O . GLN A 1 179 ? -12.358 -2.209 0.578 1.00 89.00 179 GLN A O 1
ATOM 1411 N N . ALA A 1 180 ? -12.218 -2.904 2.711 1.00 90.31 180 ALA A N 1
ATOM 1412 C CA . ALA A 1 180 ? -13.581 -2.576 3.115 1.00 90.31 180 ALA A CA 1
ATOM 1413 C C . ALA A 1 180 ? -13.598 -1.408 4.122 1.00 90.31 180 ALA A C 1
ATOM 1415 O O . ALA A 1 180 ? -14.206 -1.505 5.188 1.00 90.31 180 ALA A O 1
ATOM 1416 N N . ALA A 1 181 ? -12.932 -0.294 3.793 1.00 91.62 181 ALA A N 1
ATOM 1417 C CA . ALA A 1 181 ? -12.765 0.872 4.673 1.00 91.62 181 ALA A CA 1
ATOM 1418 C C . ALA A 1 181 ? -14.064 1.348 5.350 1.00 91.62 181 ALA A C 1
ATOM 1420 O O . ALA A 1 181 ? -14.092 1.557 6.560 1.00 91.62 181 ALA A O 1
ATOM 1421 N N . ASN A 1 182 ? -15.163 1.446 4.595 1.00 92.88 182 ASN A N 1
ATOM 1422 C CA . ASN A 1 182 ? -16.460 1.872 5.133 1.00 92.88 182 ASN A CA 1
ATOM 1423 C C . ASN A 1 182 ? -17.000 0.911 6.200 1.00 92.88 182 ASN A C 1
ATOM 1425 O O . ASN A 1 182 ? -17.581 1.347 7.190 1.00 92.88 182 ASN A O 1
ATOM 1429 N N . GLN A 1 183 ? -16.790 -0.396 6.018 1.00 94.12 183 GLN A N 1
ATOM 1430 C CA . GLN A 1 183 ? -17.185 -1.393 7.008 1.00 94.12 183 GLN A CA 1
ATOM 1431 C C . GLN A 1 183 ? -16.318 -1.272 8.262 1.00 94.12 183 GLN A C 1
ATOM 1433 O O . GLN A 1 183 ? -16.852 -1.258 9.367 1.00 94.12 183 GLN A O 1
ATOM 1438 N N . PHE A 1 184 ? -15.002 -1.123 8.096 1.00 95.31 184 PHE A N 1
ATOM 1439 C CA . PHE A 1 184 ? -14.087 -0.920 9.218 1.00 95.31 184 PHE A CA 1
ATOM 1440 C C . PHE A 1 184 ? -14.469 0.315 10.049 1.00 95.31 184 PHE A C 1
ATOM 1442 O O . PHE A 1 184 ? -14.545 0.232 11.272 1.00 95.31 184 PHE A O 1
ATOM 1449 N N . LEU A 1 185 ? -14.780 1.440 9.398 1.00 95.38 185 LEU A N 1
ATOM 1450 C CA . LEU A 1 185 ? -15.192 2.676 10.071 1.00 95.38 185 LEU A CA 1
ATOM 1451 C C . LEU A 1 185 ? -16.564 2.570 10.744 1.00 95.38 185 LEU A C 1
ATOM 1453 O O . LEU A 1 185 ? -16.754 3.110 11.835 1.00 95.38 185 LEU A O 1
ATOM 1457 N N . ALA A 1 186 ? -17.510 1.847 10.142 1.00 95.50 186 ALA A N 1
ATOM 1458 C CA . ALA A 1 186 ? -18.796 1.571 10.775 1.00 95.50 186 ALA A CA 1
ATOM 1459 C C . ALA A 1 186 ? -18.616 0.741 12.059 1.00 95.50 186 ALA A C 1
ATOM 1461 O O . ALA A 1 186 ? -19.164 1.090 13.106 1.00 95.50 186 ALA A O 1
ATOM 1462 N N . GLN A 1 187 ? -17.787 -0.305 12.004 1.00 96.38 187 GLN A N 1
ATOM 1463 C CA . GLN A 1 187 ? -17.476 -1.147 13.161 1.00 96.38 187 GLN A CA 1
ATOM 1464 C C . GLN A 1 187 ? -16.711 -0.378 14.249 1.00 96.38 187 GLN A C 1
ATOM 1466 O O . GLN A 1 187 ? -17.041 -0.494 15.429 1.00 96.38 187 GLN A O 1
ATOM 1471 N N . LEU A 1 188 ? -15.745 0.461 13.859 1.00 95.56 188 LEU A N 1
ATOM 1472 C CA . LEU A 1 188 ? -15.052 1.382 14.760 1.00 95.56 188 LEU A CA 1
ATOM 1473 C C . LEU A 1 188 ? -16.050 2.311 15.464 1.00 95.56 188 LEU A C 1
ATOM 1475 O O . LEU A 1 188 ? -16.017 2.433 16.682 1.00 95.56 188 LEU A O 1
ATOM 1479 N N . THR A 1 189 ? -16.969 2.924 14.717 1.00 95.31 189 THR A N 1
ATOM 1480 C CA . THR A 1 189 ? -17.977 3.837 15.277 1.00 95.31 189 THR A CA 1
ATOM 1481 C C . THR A 1 189 ? -18.865 3.127 16.303 1.00 95.31 189 THR A C 1
ATOM 1483 O O . THR A 1 189 ? -19.125 3.667 17.379 1.00 95.31 189 THR A O 1
ATOM 1486 N N . LEU A 1 190 ? -19.307 1.898 16.010 1.00 95.38 190 LEU A N 1
ATOM 1487 C CA . LEU A 1 190 ? -20.071 1.081 16.960 1.00 95.38 190 LEU A CA 1
ATOM 1488 C C . LEU A 1 190 ? -19.257 0.759 18.218 1.00 95.38 190 LEU A C 1
ATOM 1490 O O . LEU A 1 190 ? -19.774 0.863 19.332 1.00 95.38 190 LEU A O 1
ATOM 1494 N N . PHE A 1 191 ? -17.981 0.414 18.050 1.00 95.25 191 PHE A N 1
ATOM 1495 C CA . PHE A 1 191 ? -17.063 0.172 19.158 1.00 95.25 191 PHE A CA 1
ATOM 1496 C C . PHE A 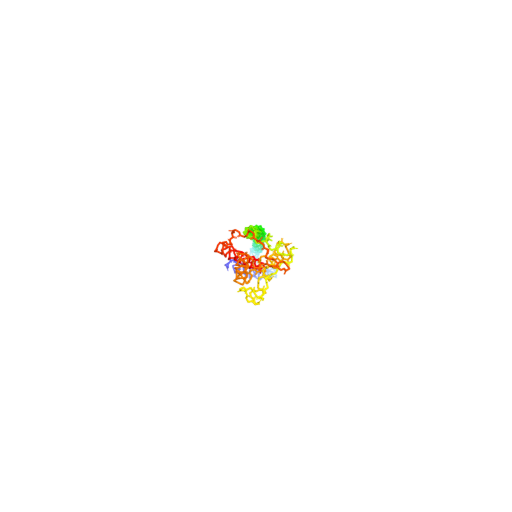1 191 ? -16.905 1.410 20.052 1.00 95.25 191 PHE A C 1
ATOM 1498 O O . PHE A 1 191 ? -17.025 1.297 21.273 1.00 95.25 191 PHE A O 1
ATOM 1505 N N . GLU A 1 192 ? -16.693 2.590 19.466 1.00 94.31 192 GLU A N 1
ATOM 1506 C CA . GLU A 1 192 ? -16.573 3.849 20.208 1.00 94.31 192 GLU A CA 1
ATOM 1507 C C . GLU A 1 192 ? -17.852 4.148 20.996 1.00 94.31 192 GLU A C 1
ATOM 1509 O O . GLU A 1 192 ? -17.795 4.450 22.188 1.00 94.31 192 GLU A O 1
ATOM 1514 N N . GLN A 1 193 ? -19.021 3.970 20.375 1.00 92.50 193 GLN A N 1
ATOM 1515 C CA . GLN A 1 193 ? -20.307 4.133 21.053 1.00 92.50 193 GLN A CA 1
ATOM 1516 C C . GLN A 1 193 ? -20.488 3.146 22.212 1.00 92.50 193 GLN A C 1
ATOM 1518 O O . GLN A 1 193 ? -21.007 3.525 23.266 1.00 92.50 193 GLN A O 1
ATOM 1523 N N . ALA A 1 194 ? -20.083 1.887 22.035 1.00 92.06 194 ALA A N 1
ATOM 1524 C CA . ALA A 1 194 ? -20.147 0.874 23.083 1.00 92.06 194 ALA A CA 1
ATOM 1525 C C . ALA A 1 194 ? -19.202 1.203 24.246 1.00 92.06 194 ALA A C 1
ATOM 1527 O O . ALA A 1 194 ? -19.597 1.086 25.409 1.00 92.06 194 ALA A O 1
ATOM 1528 N N . ALA A 1 195 ? -17.991 1.678 23.945 1.00 90.88 195 ALA A N 1
ATOM 1529 C CA . ALA A 1 195 ? -17.020 2.098 24.947 1.00 90.88 195 ALA A CA 1
ATOM 1530 C C . ALA A 1 195 ? -17.515 3.323 25.732 1.00 90.88 195 ALA A C 1
ATOM 1532 O O . ALA A 1 195 ? -17.502 3.303 26.961 1.00 90.88 195 ALA A O 1
ATOM 1533 N N . SER A 1 196 ? -18.039 4.347 25.050 1.00 89.19 196 SER A N 1
ATOM 1534 C CA . SER A 1 196 ? -18.577 5.558 25.688 1.00 89.19 196 SER A CA 1
ATOM 1535 C C . SER A 1 196 ? -19.828 5.312 26.539 1.00 89.19 196 SER A C 1
ATOM 1537 O O . SER A 1 196 ? -20.112 6.094 27.443 1.00 89.19 196 SER A O 1
ATOM 1539 N N . LYS A 1 197 ? -20.589 4.246 26.263 1.00 88.81 197 LYS A N 1
ATOM 1540 C CA . LYS A 1 197 ? -21.782 3.855 27.037 1.00 88.81 197 LYS A CA 1
ATOM 1541 C C . LYS A 1 197 ? -21.489 2.826 28.137 1.00 88.81 197 LYS A C 1
ATOM 1543 O O . LYS A 1 197 ? -22.436 2.319 28.734 1.00 88.81 197 LYS A O 1
ATOM 1548 N N . ASP A 1 198 ? -20.219 2.499 28.392 1.00 87.81 198 ASP A N 1
ATOM 1549 C CA . ASP A 1 198 ? -19.803 1.443 29.328 1.00 87.81 198 ASP A CA 1
ATOM 1550 C C . ASP A 1 198 ? -20.495 0.088 29.054 1.00 87.81 198 ASP A C 1
ATOM 1552 O O . ASP A 1 198 ? -20.875 -0.640 29.973 1.00 87.81 198 ASP A O 1
ATOM 1556 N N . ALA A 1 199 ? -20.700 -0.246 27.775 1.00 90.19 199 ALA A N 1
ATOM 1557 C CA . ALA A 1 199 ? -21.488 -1.411 27.365 1.00 90.19 199 ALA A CA 1
ATOM 1558 C C . ALA A 1 199 ? -20.724 -2.745 27.454 1.00 90.19 199 ALA A C 1
ATOM 1560 O O . ALA A 1 199 ? -21.330 -3.811 27.352 1.00 90.19 199 ALA A O 1
ATOM 1561 N N . PHE A 1 200 ? -19.404 -2.699 27.643 1.00 91.56 200 PHE A N 1
ATOM 1562 C CA . PHE A 1 200 ? -18.575 -3.886 27.825 1.00 91.56 200 PHE A CA 1
ATOM 1563 C C . PHE A 1 200 ? -18.737 -4.431 29.242 1.00 91.56 200 PHE A C 1
ATOM 1565 O O . PHE A 1 200 ? -18.471 -3.733 30.220 1.00 91.56 200 PHE A O 1
ATOM 1572 N N . LEU A 1 201 ? -19.147 -5.691 29.365 1.00 90.44 201 LEU A N 1
ATOM 1573 C CA . LEU A 1 201 ? -19.379 -6.355 30.644 1.00 90.44 201 LEU A CA 1
ATOM 1574 C C . LEU A 1 201 ? -18.307 -7.411 30.910 1.00 90.44 201 LEU A C 1
ATOM 1576 O O . LEU A 1 201 ? -17.980 -8.202 30.028 1.00 90.44 201 LEU A O 1
ATOM 1580 N N . VAL A 1 202 ? -17.814 -7.465 32.146 1.00 89.06 202 VAL A N 1
ATOM 1581 C CA . VAL A 1 202 ? -17.003 -8.569 32.676 1.00 89.06 202 VAL A CA 1
ATOM 1582 C C . VAL A 1 202 ? -17.848 -9.297 33.710 1.00 89.06 202 VAL A C 1
ATOM 1584 O O . VAL A 1 202 ? -18.210 -8.726 34.743 1.00 89.06 202 VAL A O 1
ATOM 1587 N N . CYS A 1 203 ? -18.182 -10.555 33.422 1.00 83.50 203 CYS A N 1
ATOM 1588 C CA . CYS A 1 203 ? -19.175 -11.336 34.160 1.00 83.50 203 CYS A CA 1
ATOM 1589 C C . CYS A 1 203 ? -20.544 -10.629 34.191 1.00 83.50 203 CYS A C 1
ATOM 1591 O O . CYS A 1 203 ? -21.355 -10.812 33.291 1.00 83.50 203 CYS A O 1
ATOM 1593 N N . SER A 1 204 ? -20.792 -9.809 35.212 1.00 80.75 204 SER A N 1
ATOM 1594 C CA . SER A 1 204 ? -22.042 -9.069 35.425 1.00 80.75 204 SER A CA 1
ATOM 1595 C C . SER A 1 204 ? -21.831 -7.571 35.669 1.00 80.75 204 SER A C 1
ATOM 1597 O O . SER A 1 204 ? -22.791 -6.866 35.972 1.00 80.75 204 SER A O 1
ATOM 1599 N N . SER A 1 205 ? -20.591 -7.083 35.577 1.00 86.50 205 SER A N 1
ATOM 1600 C CA . SER A 1 205 ? -20.228 -5.702 35.906 1.00 86.50 205 SER A CA 1
ATOM 1601 C C . SER A 1 205 ? -19.708 -4.968 34.679 1.00 86.50 205 SER A C 1
ATOM 1603 O O . SER A 1 205 ? -18.909 -5.513 33.921 1.00 86.50 205 SER A O 1
ATOM 1605 N N . ALA A 1 206 ? -20.124 -3.713 34.512 1.00 87.44 206 ALA A N 1
ATOM 1606 C CA . ALA A 1 206 ? -19.618 -2.856 33.448 1.00 87.44 206 ALA A CA 1
ATOM 1607 C C . ALA A 1 206 ? -18.129 -2.549 33.642 1.00 87.44 206 ALA A C 1
ATOM 1609 O O . ALA A 1 206 ? -17.705 -2.080 34.703 1.00 87.44 206 ALA A O 1
ATOM 1610 N N . LEU A 1 207 ? -17.344 -2.800 32.598 1.00 88.69 207 LEU A N 1
ATOM 1611 C CA . LEU A 1 207 ? -15.948 -2.414 32.506 1.00 88.69 207 LEU A CA 1
ATOM 1612 C C . LEU A 1 207 ? -15.889 -0.930 32.148 1.00 88.69 207 LEU A C 1
ATOM 1614 O O . LEU A 1 207 ? -16.203 -0.540 31.027 1.00 88.69 207 LEU A O 1
ATOM 1618 N N . LYS A 1 208 ? -15.478 -0.101 33.108 1.00 86.88 208 LYS A N 1
ATOM 1619 C CA . LYS A 1 208 ? -15.304 1.335 32.885 1.00 86.88 208 LYS A CA 1
ATOM 1620 C C . LYS A 1 208 ? -14.083 1.580 32.006 1.00 86.88 208 LYS A C 1
ATOM 1622 O O . LYS A 1 208 ? -12.947 1.427 32.459 1.00 86.88 208 LYS A O 1
ATOM 1627 N N . LEU A 1 209 ? -14.325 1.967 30.759 1.00 83.69 209 LEU A N 1
ATOM 1628 C CA . LEU A 1 209 ? -13.282 2.300 29.795 1.00 83.69 209 LEU A CA 1
ATOM 1629 C C . LEU A 1 209 ? -13.095 3.819 29.797 1.00 83.69 209 LEU A C 1
ATOM 1631 O O . LEU A 1 209 ? -14.041 4.569 29.584 1.00 83.69 209 LEU A O 1
ATOM 1635 N N . GLN A 1 210 ? -11.875 4.301 30.044 1.00 74.88 210 GLN A N 1
ATOM 1636 C CA . GLN A 1 210 ? -11.573 5.737 29.962 1.00 74.88 210 GLN A CA 1
ATOM 1637 C C . GLN A 1 210 ? -11.392 6.170 28.501 1.00 74.88 210 GLN A C 1
ATOM 1639 O O . GLN A 1 210 ? -10.312 6.607 28.107 1.00 74.88 210 GLN A O 1
ATOM 1644 N N . PHE A 1 211 ? -12.440 6.028 27.691 1.00 78.50 211 PHE A N 1
ATOM 1645 C CA . PHE A 1 211 ? -12.422 6.453 26.296 1.00 78.50 211 PHE A CA 1
ATOM 1646 C C . PHE A 1 211 ? -12.691 7.958 26.212 1.00 78.50 211 PHE A C 1
ATOM 1648 O O . PHE A 1 211 ? -13.807 8.409 26.466 1.00 78.50 211 PHE A O 1
ATOM 1655 N N . ARG A 1 212 ? -11.638 8.744 25.954 1.00 71.75 212 ARG A N 1
ATOM 1656 C CA . ARG A 1 212 ? -11.694 10.217 25.985 1.00 71.75 212 ARG A CA 1
ATOM 1657 C C . ARG A 1 212 ? -11.750 10.863 24.606 1.00 71.75 212 ARG A C 1
ATOM 1659 O O . ARG A 1 212 ? -12.278 11.962 24.499 1.00 71.75 212 ARG A O 1
ATOM 1666 N N . GLU A 1 213 ? -11.218 10.198 23.586 1.00 78.44 213 GLU A N 1
ATOM 1667 C CA . GLU A 1 213 ? -11.071 10.752 22.241 1.00 78.44 213 GLU A CA 1
ATOM 1668 C C . GLU A 1 213 ? -11.565 9.740 21.210 1.00 78.44 213 GLU A C 1
ATOM 1670 O O . GLU A 1 213 ? -11.100 8.601 21.170 1.00 78.44 213 GLU A O 1
ATOM 1675 N N . THR A 1 214 ? -12.530 10.169 20.400 1.00 89.44 214 THR A N 1
ATOM 1676 C CA . THR A 1 214 ? -12.960 9.461 19.193 1.00 89.44 214 THR A CA 1
ATOM 1677 C C . THR A 1 214 ? -11.945 9.686 18.083 1.00 89.44 214 THR A C 1
ATOM 1679 O O . THR A 1 214 ? -11.301 10.737 18.030 1.00 89.44 214 THR A O 1
ATOM 1682 N N . LEU A 1 215 ? -11.827 8.729 17.170 1.00 93.88 215 LEU A N 1
ATOM 1683 C CA . LEU A 1 215 ? -10.975 8.880 16.000 1.00 93.88 215 LEU A CA 1
ATOM 1684 C C . LEU A 1 215 ? -11.465 10.052 15.138 1.00 93.88 215 LEU A C 1
ATOM 1686 O O . LEU A 1 215 ? -12.654 10.152 14.830 1.00 93.88 215 LEU A O 1
ATOM 1690 N N . ASP A 1 216 ? -10.540 10.896 14.686 1.00 94.44 216 ASP A N 1
ATOM 1691 C CA . ASP A 1 216 ? -10.810 11.824 13.589 1.00 94.44 216 ASP A CA 1
ATOM 1692 C C . ASP A 1 216 ? -10.995 11.019 12.294 1.00 94.44 216 ASP A C 1
ATOM 1694 O O . ASP A 1 216 ? -10.031 10.614 11.638 1.00 94.44 216 ASP A O 1
ATOM 1698 N N . GLN A 1 217 ? -12.254 10.718 11.972 1.00 93.00 217 GLN A N 1
ATOM 1699 C CA . GLN A 1 217 ? -12.599 9.874 10.831 1.00 93.00 217 GLN A CA 1
ATOM 1700 C C . GLN A 1 217 ? -12.294 10.549 9.494 1.00 93.00 217 GLN A C 1
ATOM 1702 O O . GLN A 1 217 ? -11.960 9.847 8.544 1.00 93.00 217 GLN A O 1
ATOM 1707 N N . GLU A 1 218 ? -12.381 11.879 9.411 1.00 94.00 218 GLU A N 1
ATOM 1708 C CA . GLU A 1 218 ? -12.096 12.617 8.178 1.00 94.00 218 GLU A CA 1
ATOM 1709 C C . GLU A 1 218 ? -10.603 12.534 7.854 1.00 94.00 218 GLU A C 1
ATOM 1711 O O . GLU A 1 218 ? -10.222 12.134 6.750 1.00 94.00 218 GLU A O 1
ATOM 1716 N N . LEU A 1 219 ? -9.752 12.797 8.849 1.00 95.25 219 LEU A N 1
ATOM 1717 C CA . LEU A 1 219 ? -8.309 12.647 8.694 1.00 95.25 219 LEU A CA 1
ATOM 1718 C C . LEU A 1 219 ? -7.914 11.189 8.422 1.00 95.25 219 LEU A C 1
ATOM 1720 O O . LEU A 1 219 ? -7.053 10.920 7.584 1.00 95.25 219 LEU A O 1
ATOM 1724 N N . PHE A 1 220 ? -8.540 10.231 9.110 1.00 95.38 220 PHE A N 1
ATOM 1725 C CA . PHE A 1 220 ? -8.235 8.816 8.905 1.00 95.38 220 PHE A CA 1
ATOM 1726 C C . PHE A 1 220 ? -8.642 8.334 7.507 1.00 95.38 220 PHE A C 1
ATOM 1728 O O . PHE A 1 220 ? -7.892 7.587 6.881 1.00 95.38 220 PHE A O 1
ATOM 1735 N N . LEU A 1 221 ? -9.785 8.794 6.988 1.00 94.38 221 LEU A N 1
ATOM 1736 C CA . LEU A 1 221 ? -10.212 8.539 5.610 1.00 94.38 221 LEU A CA 1
ATOM 1737 C C . LEU A 1 221 ? -9.216 9.095 4.595 1.00 94.38 221 LEU A C 1
ATOM 1739 O O . LEU A 1 221 ? -8.845 8.372 3.673 1.00 94.38 221 LEU A O 1
ATOM 1743 N N . ALA A 1 222 ? -8.711 10.313 4.804 1.00 95.31 222 ALA A N 1
ATOM 1744 C CA . ALA A 1 222 ? -7.683 10.882 3.934 1.00 95.31 222 ALA A CA 1
ATOM 1745 C C . ALA A 1 222 ? -6.414 10.007 3.891 1.00 95.31 222 ALA A C 1
ATOM 1747 O O . ALA A 1 222 ? -5.859 9.770 2.817 1.00 95.31 222 ALA A O 1
ATOM 1748 N N . TYR A 1 223 ? -5.988 9.453 5.034 1.00 96.06 223 TYR A N 1
ATOM 1749 C CA . TYR A 1 223 ? -4.879 8.493 5.065 1.00 96.06 223 TYR A CA 1
ATOM 1750 C C . TYR A 1 223 ? -5.205 7.174 4.353 1.00 96.06 223 TYR A C 1
ATOM 1752 O O . TYR A 1 223 ? -4.334 6.634 3.674 1.00 96.06 223 TYR A O 1
ATOM 1760 N N . ILE A 1 224 ? -6.432 6.652 4.473 1.00 94.50 224 ILE A N 1
ATOM 1761 C CA . ILE A 1 224 ? -6.864 5.444 3.746 1.00 94.50 224 ILE A CA 1
ATOM 1762 C C . ILE A 1 224 ? -6.792 5.673 2.231 1.00 94.50 224 ILE A C 1
ATOM 1764 O O . ILE A 1 224 ? -6.302 4.808 1.499 1.00 94.50 224 ILE A O 1
ATOM 1768 N N . GLU A 1 225 ? -7.283 6.818 1.759 1.00 93.94 225 GLU A N 1
ATOM 1769 C CA . GLU A 1 225 ? -7.280 7.177 0.340 1.00 93.94 225 GLU A CA 1
ATOM 1770 C C . GLU A 1 225 ? -5.854 7.318 -0.202 1.00 93.94 225 GLU A C 1
ATOM 1772 O O . GLU A 1 225 ? -5.538 6.727 -1.240 1.00 93.94 225 GLU A O 1
ATOM 1777 N N . ASP A 1 226 ? -4.972 8.016 0.523 1.00 94.31 226 ASP A N 1
ATOM 1778 C CA . ASP A 1 226 ? -3.561 8.148 0.137 1.00 94.31 226 ASP A CA 1
ATOM 1779 C C . ASP A 1 226 ? -2.861 6.781 0.138 1.00 94.31 226 ASP A C 1
ATOM 1781 O O . ASP A 1 226 ? -2.214 6.404 -0.840 1.00 94.31 226 ASP A O 1
ATOM 1785 N N . LEU A 1 227 ? -3.082 5.959 1.170 1.00 93.94 227 LEU A N 1
ATOM 1786 C CA . LEU A 1 227 ? -2.544 4.600 1.236 1.00 93.94 227 LEU A CA 1
ATOM 1787 C C . LEU A 1 227 ? -2.991 3.759 0.030 1.00 93.94 227 LEU A C 1
ATOM 1789 O O . LEU A 1 227 ? -2.166 3.110 -0.619 1.00 93.94 227 LEU A O 1
ATOM 1793 N N . SER A 1 228 ? -4.285 3.788 -0.302 1.00 92.06 228 SER A N 1
ATOM 1794 C CA . SER A 1 228 ? -4.842 3.069 -1.453 1.00 92.06 228 SER A CA 1
ATOM 1795 C C . SER A 1 228 ? -4.205 3.531 -2.767 1.00 92.06 228 SER A C 1
ATOM 1797 O O . SER A 1 228 ? -3.768 2.702 -3.571 1.00 92.06 228 SER A O 1
ATOM 1799 N N . ALA A 1 229 ? -4.065 4.845 -2.960 1.00 92.19 229 ALA A N 1
ATOM 1800 C CA . ALA A 1 229 ? -3.410 5.412 -4.133 1.00 92.19 229 ALA A CA 1
ATOM 1801 C C . ALA A 1 229 ? -1.951 4.939 -4.261 1.00 92.19 229 ALA A C 1
ATOM 1803 O O . ALA A 1 229 ? -1.527 4.534 -5.348 1.00 92.19 229 ALA A O 1
ATOM 1804 N N . LYS A 1 230 ? -1.196 4.912 -3.156 1.00 91.69 230 LYS A N 1
ATOM 1805 C CA . LYS A 1 230 ? 0.205 4.458 -3.131 1.00 91.69 230 LYS A CA 1
ATOM 1806 C C . LYS A 1 230 ? 0.333 2.969 -3.472 1.00 91.69 230 LYS A C 1
ATOM 1808 O O . LYS A 1 230 ? 1.181 2.609 -4.291 1.00 91.69 230 LYS A O 1
ATOM 1813 N N . TYR A 1 231 ? -0.534 2.109 -2.931 1.00 89.06 231 TYR A N 1
ATOM 1814 C CA . TYR A 1 231 ? -0.551 0.680 -3.280 1.00 89.06 231 TYR A CA 1
ATOM 1815 C C . TYR A 1 231 ? -0.926 0.433 -4.748 1.00 89.06 231 TYR A C 1
ATOM 1817 O O . TYR A 1 231 ? -0.337 -0.444 -5.380 1.00 89.06 231 TYR A O 1
ATOM 1825 N N . ASN A 1 232 ? -1.835 1.226 -5.324 1.00 87.62 232 ASN A N 1
ATOM 1826 C CA . ASN A 1 232 ? -2.178 1.124 -6.747 1.00 87.62 232 ASN A CA 1
ATOM 1827 C C . ASN A 1 232 ? -0.976 1.460 -7.646 1.00 87.62 232 ASN A C 1
ATOM 1829 O O . ASN A 1 232 ? -0.714 0.750 -8.618 1.00 87.62 232 ASN A O 1
ATOM 1833 N N . VAL A 1 233 ? -0.198 2.493 -7.301 1.00 84.62 233 VAL A N 1
ATOM 1834 C CA . VAL A 1 233 ? 1.050 2.821 -8.017 1.00 84.62 233 VAL A CA 1
ATOM 1835 C C . VAL A 1 233 ? 2.067 1.684 -7.893 1.00 84.62 233 VAL A C 1
ATOM 1837 O O . VAL A 1 233 ? 2.718 1.332 -8.877 1.00 84.62 233 VAL A O 1
ATOM 1840 N N . LEU A 1 234 ? 2.174 1.074 -6.710 1.00 80.75 234 LEU A N 1
ATOM 1841 C CA . LEU A 1 234 ? 3.098 -0.031 -6.456 1.00 80.75 234 LEU A CA 1
ATOM 1842 C C . LEU A 1 234 ? 2.737 -1.281 -7.274 1.00 80.75 234 LEU A C 1
ATOM 1844 O O . LEU A 1 234 ? 3.628 -1.908 -7.840 1.00 80.75 234 LEU A O 1
ATOM 1848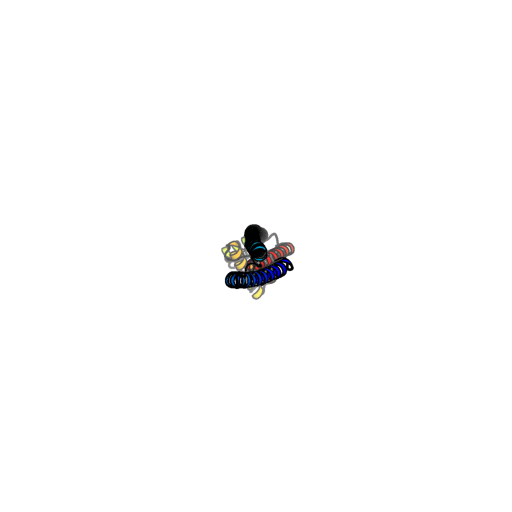 N N . GLN A 1 235 ? 1.445 -1.605 -7.401 1.00 74.75 235 GLN A N 1
ATOM 1849 C CA . GLN A 1 235 ? 0.972 -2.721 -8.231 1.00 74.75 235 GLN A CA 1
ATOM 1850 C C . GLN A 1 235 ? 1.223 -2.486 -9.725 1.00 74.75 235 GLN A C 1
ATOM 1852 O O . GLN A 1 235 ? 1.681 -3.391 -10.417 1.00 74.75 235 GLN A O 1
ATOM 1857 N N . VAL A 1 236 ? 0.978 -1.272 -10.230 1.00 61.72 236 VAL A N 1
ATOM 1858 C CA . VAL A 1 236 ? 1.253 -0.933 -11.639 1.00 61.72 236 VAL A CA 1
ATOM 1859 C C . VAL A 1 236 ? 2.756 -0.971 -1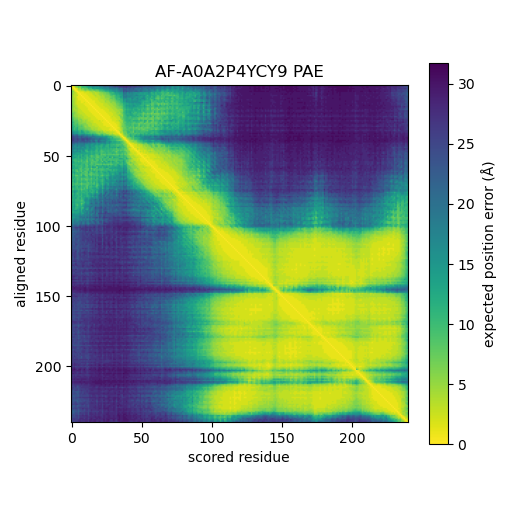1.934 1.00 61.72 236 VAL A C 1
ATOM 1861 O O . VAL A 1 236 ? 3.161 -1.447 -12.992 1.00 61.72 236 VAL A O 1
ATOM 1864 N N . GLY A 1 237 ? 3.592 -0.536 -10.986 1.00 56.72 237 GLY A N 1
ATOM 1865 C CA . GLY A 1 237 ? 5.051 -0.585 -11.106 1.00 56.72 237 GLY A CA 1
ATOM 1866 C C . GLY A 1 237 ? 5.655 -1.994 -11.086 1.00 56.72 237 GLY A C 1
ATOM 1867 O O . GLY A 1 237 ? 6.789 -2.150 -11.514 1.00 56.72 237 GLY A O 1
ATOM 1868 N N . GLN A 1 238 ? 4.922 -3.011 -10.621 1.00 52.62 238 GLN A N 1
ATOM 1869 C CA . GLN A 1 238 ? 5.352 -4.419 -10.649 1.00 52.62 238 GLN A CA 1
ATOM 1870 C C . GLN A 1 238 ? 5.002 -5.143 -11.962 1.00 52.62 238 GLN A C 1
ATOM 1872 O O . GLN A 1 238 ? 5.457 -6.266 -12.173 1.00 52.62 238 GLN A O 1
ATOM 1877 N N . ILE A 1 239 ? 4.168 -4.538 -12.816 1.00 44.34 239 ILE A N 1
ATOM 1878 C CA . ILE A 1 239 ? 3.705 -5.119 -14.091 1.00 44.34 239 ILE A CA 1
ATOM 1879 C C . ILE A 1 239 ? 4.594 -4.683 -15.277 1.00 44.34 239 ILE A C 1
ATOM 1881 O O . ILE A 1 239 ? 4.562 -5.327 -16.327 1.00 44.34 239 ILE A O 1
ATOM 1885 N N . LEU A 1 240 ? 5.378 -3.612 -15.115 1.00 37.81 240 LEU A N 1
ATOM 1886 C CA . LEU A 1 240 ? 6.353 -3.106 -16.093 1.00 37.81 240 LEU A CA 1
ATOM 1887 C C . LEU A 1 240 ? 7.737 -3.728 -15.877 1.00 37.81 240 LEU A C 1
ATOM 1889 O O . LEU A 1 240 ? 8.417 -3.952 -16.904 1.00 37.81 240 LEU A O 1
#

Foldseek 3Di:
DPPPVVVVLVVLVVVLVVLVVVLVVLVVVLVVVVVVDDPPCPVVSVVSVVVSVVSVVVSVVSVVVSVVVVVVVVVVVVVVVVVVVVVVVVVVVVVVVVCVVVLVVVLVVLVVVLVVLQVVLCVLCVLVLVVLVVCVVLVWFQDCVPDPDHPVLRVLLVVLSVVSPCPVVVVDHPVVVCVVVVSNVVSLVSNLVCQVVLRIDRPHDRDNRPRDDRGPVVVSVVSSVVSVVSVVVSVVSVVD

Secondary structure (DSSP, 8-state):
--TTHHHHHHHHHHHHHHHHHHHHHHHHHHHHHHHS--TT-HHHHHHHHHHHHHHHHHHHHHHHHHHHHHHHHHHHHHHHHHHHHHHHHHHHHHHHHHHHHHHHHHHHHHHHHHHHHHHHHHHHTHHHHHHHHHHHHHT-B--STTSSS-HHHHHHHHHHHHHHHHHHHTSS-HHHHGGGHHHHHHHHHHHHHHHHTT--EETTEE----------HHHHHHHHHHHHHHHHHHHHHTT-

Organism: NCBI:txid4796

Mean predicted aligned error: 15.37 Å

Radius of gyration: 48.0 Å; Cα contacts (8 Å, |Δi|>4): 133; chains: 1; bounding box: 89×27×132 Å

Sequence (240 aa):
MHPKLQPSICILMDHSQALAAAVTRETAVCTLLTKKRDVGEVVLWGLGQKFHGLLVACFQHLATFLEEVKQVLQNSHSKRIEQQQHAIEQFTAEFKLALEDDFLQRAKQLHFDIQTIETSMSTMLLPHFEICRTITTANAQVLATGSTFSKAECDDIDNFVRTAAKLKNGDTTFHSVLQAANQFLAQLTLFEQAASKDAFLVCSSALKLQFRETLDQELFLAYIEDLSAKYNVLQVGQIL

Solvent-accessible surface area (backbone atoms only — not comparable to full-atom values): 13272 Å² total; per-residue (Å²): 126,67,87,69,52,63,60,51,52,51,53,50,51,54,52,49,53,55,49,53,54,47,52,54,52,48,52,51,50,53,54,53,56,68,72,64,78,54,95,84,48,61,66,62,48,59,50,49,51,51,51,49,53,51,51,53,51,53,48,52,52,52,55,53,51,53,52,51,52,50,51,53,53,51,54,53,51,52,54,50,51,54,52,50,50,51,49,51,52,50,53,51,50,53,49,49,54,51,50,54,52,53,49,52,50,51,52,52,50,50,53,52,52,48,52,50,51,54,49,52,53,50,59,68,42,41,67,58,42,56,48,37,50,48,34,61,74,61,63,38,45,57,55,44,83,91,49,97,44,52,62,70,54,35,52,36,30,53,49,37,40,54,50,43,50,30,48,75,72,60,78,46,52,68,74,70,61,49,75,46,44,71,58,50,51,53,23,46,52,52,37,51,53,34,40,70,64,38,45,32,27,39,96,89,41,66,46,85,54,92,71,84,76,81,76,63,60,69,64,49,47,51,50,52,53,52,48,51,54,53,51,52,53,54,55,57,64,72,75,112